Protein AF-A0ABC8SBJ6-F1 (afdb_monomer_lite)

Radius of gyration: 21.97 Å; chains: 1; bounding box: 61×33×60 Å

Foldseek 3Di:
DDDPPPLVVVLVVVCVVCVVVQDDVNDHDLVNLLSSCVSCVVSVNNVVLVVSVVVCVVVVHDHFLSSLLSNLLSCLVQLQLVSNLVSLVVLVVSCVVVVDPRSHDDPSSLVSNVVVLVLVVVQLVVCVVQQKAQLADDPVQWDADPSNHTDGHDSVVMDRDPFWFQAQDYDPLLFDVCSVVSHTDGNVSVVSSSVQVSVCSVVVHGPRDDPDPVPSSPD

pLDDT: mean 81.26, std 14.56, range [32.0, 95.75]

Sequence (219 aa):
MMFSAGDLRRANGLLARYGFVLHEDGSPSILFYNLLMKGYISSGCPLAALGVYDEIQQQGMIPDKLTYNTLIFACVKTEKLDAAMRFFEEMKVQAQKVGHDDLFPDVVTYTTLLKYISSLTQALAYCHEKHVIHRDVKPENLLLDHEGRLKIADFGWSVQSRGKRHTMCGTLDYLAPEMVENKAHDCAVDNWTLGILCYEFLYGVPPFEAESQSDTFRR

Structure (mmCIF, N/CA/C/O backbone):
data_AF-A0ABC8SBJ6-F1
#
_entry.id   AF-A0ABC8SBJ6-F1
#
loop_
_atom_site.group_PDB
_atom_site.id
_atom_site.type_symbol
_atom_site.label_atom_id
_atom_site.label_alt_id
_atom_site.label_comp_id
_atom_site.label_asym_id
_atom_site.label_entity_id
_atom_site.label_seq_id
_atom_site.pdbx_PDB_ins_code
_atom_site.Cartn_x
_atom_site.Cartn_y
_atom_site.Cartn_z
_atom_site.occupancy
_atom_site.B_iso_or_equiv
_atom_site.auth_seq_id
_atom_site.auth_comp_id
_atom_site.auth_asym_id
_atom_site.auth_atom_id
_atom_site.pdbx_PDB_model_num
ATOM 1 N N . MET A 1 1 ? -31.519 -5.280 0.690 1.00 32.00 1 MET A N 1
ATOM 2 C CA . MET A 1 1 ? -31.011 -6.669 0.718 1.00 32.00 1 MET A CA 1
ATOM 3 C C . MET A 1 1 ? -31.076 -7.154 2.153 1.00 32.00 1 MET A C 1
ATOM 5 O O . MET A 1 1 ? -30.612 -6.444 3.032 1.00 32.00 1 MET A O 1
ATOM 9 N N . MET A 1 2 ? -31.756 -8.277 2.389 1.00 33.06 2 MET A N 1
ATOM 10 C CA . MET A 1 2 ? -31.985 -8.857 3.715 1.00 33.06 2 MET A CA 1
ATOM 11 C C . MET A 1 2 ? -30.657 -9.263 4.362 1.00 33.06 2 MET A C 1
ATOM 13 O O . MET A 1 2 ? -29.987 -10.172 3.881 1.00 33.06 2 MET A O 1
ATOM 17 N N . PHE A 1 3 ? -30.300 -8.595 5.457 1.00 40.38 3 PHE A N 1
ATOM 18 C CA . PHE A 1 3 ? -29.240 -9.021 6.365 1.00 40.38 3 PHE A CA 1
ATOM 19 C C . PHE A 1 3 ? -29.590 -10.414 6.909 1.00 40.38 3 PHE A C 1
ATOM 21 O O . PHE A 1 3 ? -30.688 -10.617 7.435 1.00 40.38 3 PHE A O 1
ATOM 28 N N . SER A 1 4 ? -28.695 -11.391 6.773 1.00 42.75 4 SER A N 1
ATOM 29 C CA . SER A 1 4 ? -28.885 -12.732 7.327 1.00 42.75 4 SER A CA 1
ATOM 30 C C . SER A 1 4 ? -28.872 -12.663 8.860 1.00 42.75 4 SER A C 1
ATOM 32 O O . SER A 1 4 ? -27.835 -12.685 9.516 1.00 42.75 4 SER A O 1
ATOM 34 N N . ALA A 1 5 ? -30.068 -12.603 9.448 1.00 45.19 5 ALA A N 1
ATOM 35 C CA . ALA A 1 5 ? -30.336 -12.487 10.885 1.00 45.19 5 ALA A CA 1
ATOM 36 C C . ALA A 1 5 ? -29.747 -13.613 11.770 1.00 45.19 5 ALA A C 1
ATOM 38 O O . ALA A 1 5 ? -29.904 -13.578 12.991 1.00 45.19 5 ALA A O 1
ATOM 39 N N . GLY A 1 6 ? -29.100 -14.623 11.182 1.00 50.34 6 GLY A N 1
ATOM 40 C CA . GLY A 1 6 ? -28.449 -15.724 11.892 1.00 50.34 6 GLY A CA 1
ATOM 41 C C . GLY A 1 6 ? -27.078 -15.360 12.466 1.00 50.34 6 GLY A C 1
ATOM 42 O O . GLY A 1 6 ? -26.774 -15.751 13.591 1.00 50.34 6 GLY A O 1
ATOM 43 N N . ASP A 1 7 ? -26.283 -14.563 11.749 1.00 54.50 7 ASP A N 1
ATOM 44 C CA . ASP A 1 7 ? -24.897 -14.277 12.146 1.00 54.50 7 ASP A CA 1
ATOM 45 C C . ASP A 1 7 ? -24.798 -13.126 13.151 1.00 54.50 7 ASP A C 1
ATOM 47 O O . ASP A 1 7 ? -24.033 -13.203 14.117 1.00 54.50 7 ASP A O 1
ATOM 51 N N . LEU A 1 8 ? -25.691 -12.133 13.036 1.00 53.62 8 LEU A N 1
ATOM 52 C CA . LEU A 1 8 ? -25.864 -11.097 14.059 1.00 53.62 8 LEU A CA 1
ATOM 53 C C . LEU A 1 8 ? -26.206 -11.700 15.431 1.00 53.62 8 LEU A C 1
ATOM 55 O O . LEU A 1 8 ? -25.783 -11.168 16.449 1.00 53.62 8 LEU A O 1
ATOM 59 N N . ARG A 1 9 ? -26.924 -12.834 15.490 1.00 57.19 9 ARG A N 1
ATOM 60 C CA . ARG A 1 9 ? -27.259 -13.506 16.761 1.00 57.19 9 ARG A CA 1
ATOM 61 C C . ARG A 1 9 ? -26.039 -14.097 17.460 1.00 57.19 9 ARG A C 1
ATOM 63 O O . ARG A 1 9 ? -26.037 -14.153 18.684 1.00 57.19 9 ARG A O 1
ATOM 70 N N . ARG A 1 10 ? -25.011 -14.533 16.725 1.00 58.38 10 ARG A N 1
ATOM 71 C CA . ARG A 1 10 ? -23.770 -15.058 17.322 1.00 58.38 10 ARG A CA 1
ATOM 72 C C . ARG A 1 10 ? -22.887 -13.941 17.860 1.00 58.38 10 ARG A C 1
ATOM 74 O O . ARG A 1 10 ? -22.412 -14.057 18.987 1.00 58.38 10 ARG A O 1
ATOM 81 N N . ALA A 1 11 ? -22.733 -12.856 17.101 1.00 54.19 11 ALA A N 1
ATOM 82 C CA . ALA A 1 11 ? -22.056 -11.653 17.581 1.00 54.19 11 ALA A CA 1
ATOM 83 C C . ALA A 1 11 ? -22.797 -11.067 18.797 1.00 54.19 11 ALA A C 1
ATOM 85 O O . ALA A 1 11 ? -22.202 -10.910 19.860 1.00 54.19 11 ALA A O 1
ATOM 86 N N . ASN A 1 12 ? -24.121 -10.900 18.704 1.00 55.53 12 ASN A N 1
ATOM 87 C CA . ASN A 1 12 ? -24.962 -10.450 19.817 1.00 55.53 12 ASN A CA 1
ATOM 88 C C . ASN A 1 12 ? -24.980 -11.435 20.994 1.00 55.53 12 ASN A C 1
ATOM 90 O O . ASN A 1 12 ? -25.136 -11.010 22.130 1.00 55.53 12 ASN A O 1
ATOM 94 N N . GLY A 1 13 ? -24.794 -12.736 20.760 1.00 64.06 13 GLY A N 1
ATOM 95 C CA . GLY A 1 13 ? -24.691 -13.749 21.812 1.00 64.06 13 GLY A CA 1
ATOM 96 C C . GLY A 1 13 ? -23.386 -13.660 22.609 1.00 64.06 13 GLY A C 1
ATOM 97 O O . GLY A 1 13 ? -23.401 -13.835 23.825 1.00 64.06 13 GLY A O 1
ATOM 98 N N . LEU A 1 14 ? -22.266 -13.335 21.951 1.00 58.41 14 LEU A N 1
ATOM 99 C CA . LEU A 1 14 ? -21.008 -12.993 22.626 1.00 58.41 14 LEU A CA 1
ATOM 100 C C . LEU A 1 14 ? -21.142 -11.669 23.395 1.00 58.41 14 LEU A C 1
ATOM 102 O O . LEU A 1 14 ? -20.738 -11.593 24.554 1.00 58.41 14 LEU A O 1
ATOM 106 N N . LEU A 1 15 ? -21.788 -10.667 22.793 1.00 58.09 15 LEU A N 1
ATOM 107 C CA . LEU A 1 15 ? -22.040 -9.360 23.410 1.00 58.09 15 LEU A CA 1
ATOM 108 C C . LEU A 1 15 ? -22.995 -9.444 24.608 1.00 58.09 15 LEU A C 1
ATOM 110 O O . LEU A 1 15 ? -22.754 -8.796 25.611 1.00 58.09 15 LEU A O 1
ATOM 114 N N . ALA A 1 16 ? -24.031 -10.282 24.577 1.00 59.44 16 ALA A N 1
ATOM 115 C CA . ALA A 1 16 ? -24.936 -10.462 25.716 1.00 59.44 16 ALA A CA 1
ATOM 116 C C . ALA A 1 16 ? -24.255 -11.165 26.902 1.00 59.44 16 ALA A C 1
ATOM 118 O O . ALA A 1 16 ? -24.637 -10.959 28.051 1.00 59.44 16 ALA A O 1
ATOM 119 N N . ARG A 1 17 ? -23.243 -11.999 26.630 1.00 57.91 17 ARG A N 1
ATOM 120 C CA . ARG A 1 17 ? -22.548 -12.796 27.649 1.00 57.91 17 ARG A CA 1
ATOM 121 C C . ARG A 1 17 ? -21.357 -12.069 28.280 1.00 57.91 17 ARG A C 1
ATOM 123 O O . ARG A 1 17 ? -21.045 -12.343 29.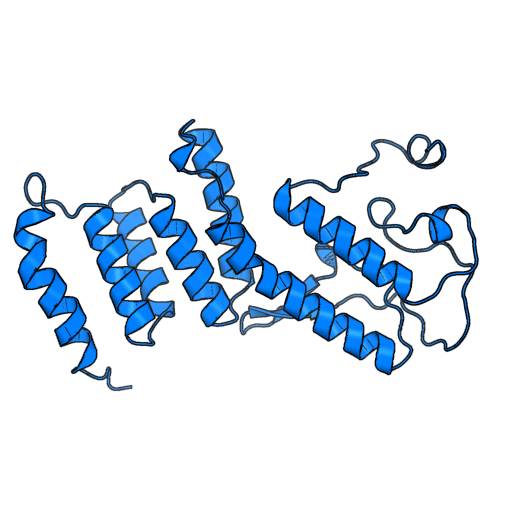432 1.00 57.91 17 ARG A O 1
ATOM 130 N N . TYR A 1 18 ? -20.722 -11.153 27.545 1.00 53.25 18 TYR A N 1
ATOM 131 C CA . TYR A 1 18 ? -19.569 -10.366 28.010 1.00 53.25 18 TYR A CA 1
ATOM 132 C C . TYR A 1 18 ? -19.849 -8.862 28.142 1.00 53.25 18 TYR A C 1
ATOM 134 O O . TYR A 1 18 ? -19.097 -8.170 28.815 1.00 53.25 18 TYR A O 1
ATOM 142 N N . GLY A 1 19 ? -20.934 -8.348 27.562 1.00 53.88 19 GLY A N 1
ATOM 143 C CA . GLY A 1 19 ? -21.276 -6.922 27.557 1.00 53.88 19 GLY A CA 1
ATOM 144 C C . GLY A 1 19 ? -21.459 -6.350 28.957 1.00 53.88 19 GLY A C 1
ATOM 145 O O . GLY A 1 19 ? -20.905 -5.302 29.243 1.00 53.88 19 GLY A O 1
ATOM 146 N N . PHE A 1 20 ? -22.090 -7.091 29.877 1.00 53.53 20 PHE A N 1
ATOM 147 C CA . PHE A 1 20 ? -22.238 -6.666 31.281 1.00 53.53 20 PHE A CA 1
ATOM 148 C C . PHE A 1 20 ? -20.890 -6.486 32.013 1.00 53.53 20 PHE A C 1
ATOM 150 O O . PHE A 1 20 ? -20.835 -5.809 33.031 1.00 53.53 20 PHE A O 1
ATOM 157 N N . VAL A 1 21 ? -19.804 -7.080 31.499 1.00 52.03 21 VAL A N 1
ATOM 158 C CA . VAL A 1 21 ? -18.449 -7.045 32.082 1.00 52.03 21 VAL A CA 1
ATOM 159 C C . VAL A 1 21 ? -17.556 -5.985 31.413 1.00 52.03 21 VAL A C 1
ATOM 161 O O . VAL A 1 21 ? -16.509 -5.644 31.946 1.00 52.03 21 VAL A O 1
ATOM 164 N N . LEU A 1 22 ? -17.955 -5.445 30.255 1.00 54.06 22 LEU A N 1
ATOM 165 C CA . LEU A 1 22 ? -17.150 -4.511 29.447 1.00 54.06 22 LEU A CA 1
ATOM 166 C C . LEU A 1 22 ? -17.564 -3.038 29.597 1.00 54.06 22 LEU A C 1
ATOM 168 O O . LEU A 1 22 ? -17.004 -2.176 28.914 1.00 54.06 22 LEU A O 1
ATOM 172 N N . HIS A 1 23 ? -18.541 -2.772 30.465 1.00 57.38 23 HIS A N 1
ATOM 173 C CA . HIS A 1 23 ? -19.006 -1.443 30.836 1.00 57.38 23 HIS A CA 1
ATOM 174 C C . HIS A 1 23 ? -18.319 -1.000 32.130 1.00 57.38 23 HIS A C 1
ATOM 176 O O . HIS A 1 23 ? -18.689 -1.454 33.211 1.00 57.38 23 HIS A O 1
ATOM 182 N N . GLU A 1 24 ? -17.360 -0.083 32.037 1.00 53.41 24 GLU A N 1
ATOM 183 C CA . GLU A 1 24 ? -17.035 0.780 33.176 1.00 53.41 24 GLU A CA 1
ATOM 184 C C . GLU A 1 24 ? -18.078 1.912 33.187 1.00 53.41 24 GLU A C 1
ATOM 186 O O . GLU A 1 24 ? -18.319 2.559 32.166 1.00 53.41 24 GLU A O 1
ATOM 191 N N . ASP A 1 25 ? -18.800 2.072 34.299 1.00 55.97 25 ASP A N 1
ATOM 192 C CA . ASP A 1 25 ? -19.833 3.105 34.512 1.00 55.97 25 ASP A CA 1
ATOM 193 C C . ASP A 1 25 ? -20.980 3.186 33.475 1.00 55.97 25 ASP A C 1
ATOM 195 O O . ASP A 1 25 ? -21.675 4.195 33.366 1.00 55.97 25 ASP A O 1
ATOM 199 N N . GLY A 1 26 ? -21.241 2.110 32.726 1.00 58.78 26 GLY A N 1
ATOM 200 C CA . GLY A 1 26 ? -22.331 2.056 31.738 1.00 58.78 26 GLY A CA 1
ATOM 201 C C . GLY A 1 26 ? -21.985 2.637 30.362 1.00 58.78 26 GLY A C 1
ATOM 202 O O . GLY A 1 26 ? -22.845 2.642 29.481 1.00 58.78 26 GLY A O 1
ATOM 203 N N . SER A 1 27 ? -20.736 3.061 30.142 1.00 58.25 27 SER A N 1
ATOM 204 C CA . SER A 1 27 ? -20.249 3.519 28.832 1.00 58.25 27 SER A CA 1
ATOM 205 C C . SER A 1 27 ? -19.574 2.367 28.064 1.00 58.25 27 SER A C 1
ATOM 207 O O . SER A 1 27 ? -18.954 1.502 28.689 1.00 58.25 27 SER A O 1
ATOM 209 N N . PRO A 1 28 ? -19.712 2.263 26.730 1.00 69.81 28 PRO A N 1
ATOM 210 C CA . PRO A 1 28 ? -19.012 1.242 25.946 1.00 69.81 28 PRO A CA 1
ATOM 211 C C . PRO A 1 28 ? -17.493 1.490 25.935 1.00 69.81 28 PRO A C 1
ATOM 213 O O . PRO A 1 28 ? -17.052 2.612 25.715 1.00 69.81 28 PRO A O 1
ATOM 216 N N . SER A 1 29 ? -16.685 0.447 26.145 1.00 83.38 29 SER A N 1
ATOM 217 C CA . SER A 1 29 ? -15.216 0.525 26.072 1.00 83.38 29 SER A CA 1
ATOM 218 C C . SER A 1 29 ? -14.686 0.249 24.657 1.00 83.38 29 SER A C 1
ATOM 220 O O . SER A 1 29 ? -15.344 -0.411 23.853 1.00 83.38 29 SER A O 1
ATOM 222 N N . ILE A 1 30 ? -13.450 0.658 24.343 1.00 88.62 30 ILE A N 1
ATOM 223 C CA . ILE A 1 30 ? -12.819 0.339 23.043 1.00 88.62 30 ILE A CA 1
ATOM 224 C C . ILE A 1 30 ? -12.762 -1.178 22.776 1.00 88.62 30 ILE A C 1
ATOM 226 O O . ILE A 1 30 ? -12.950 -1.640 21.650 1.00 88.62 30 ILE A O 1
ATOM 230 N N . LEU A 1 31 ? -12.605 -1.978 23.837 1.00 86.19 31 LEU A N 1
ATOM 231 C CA . LEU A 1 31 ? -12.623 -3.439 23.777 1.00 86.19 31 LEU A CA 1
ATOM 232 C C . LEU A 1 31 ? -13.968 -3.985 23.269 1.00 86.19 31 LEU A C 1
ATOM 234 O O . LEU A 1 31 ? -13.986 -4.948 22.498 1.00 86.19 31 LEU A O 1
ATOM 238 N N . PHE A 1 32 ? -15.084 -3.362 23.658 1.00 85.44 32 PHE A N 1
ATOM 239 C CA . PHE A 1 32 ? -16.414 -3.715 23.161 1.00 85.44 32 PHE A CA 1
ATOM 240 C C . PHE A 1 32 ? -16.497 -3.542 21.639 1.00 85.44 32 PHE A C 1
ATOM 242 O O . PHE A 1 32 ? -16.907 -4.468 20.932 1.00 85.44 32 PHE A O 1
ATOM 249 N N . TYR A 1 33 ? -16.036 -2.404 21.117 1.00 89.06 33 TYR A N 1
ATOM 250 C CA . TYR A 1 33 ? -16.057 -2.145 19.678 1.00 89.06 33 TYR A CA 1
ATOM 251 C C . TYR A 1 33 ? -15.103 -3.052 18.903 1.00 89.06 33 TYR A C 1
ATOM 253 O O . TYR A 1 33 ? -15.490 -3.604 17.873 1.00 89.06 33 TYR A O 1
ATOM 261 N N . ASN A 1 34 ? -13.909 -3.314 19.435 1.00 90.88 34 ASN A N 1
ATOM 262 C CA . ASN A 1 34 ? -12.969 -4.268 18.846 1.00 90.88 34 ASN A CA 1
ATOM 263 C C . ASN A 1 34 ? -13.578 -5.673 18.695 1.00 90.88 34 ASN A C 1
ATOM 265 O O . ASN A 1 34 ? -13.439 -6.319 17.649 1.00 90.88 34 ASN A O 1
ATOM 269 N N . LEU A 1 35 ? -14.300 -6.149 19.715 1.00 88.00 35 LEU A N 1
ATOM 270 C CA . LEU A 1 35 ? -15.023 -7.422 19.653 1.00 88.00 35 LEU A CA 1
ATOM 271 C C . LEU A 1 35 ? -16.135 -7.395 18.600 1.00 88.00 35 LEU A C 1
ATOM 273 O O . LEU A 1 35 ? -16.276 -8.355 17.835 1.00 88.00 35 LEU A O 1
ATOM 277 N N . LEU A 1 36 ? -16.890 -6.298 18.524 1.00 87.31 36 LEU A N 1
ATOM 278 C CA . LEU A 1 36 ? -17.954 -6.117 17.540 1.00 87.31 36 LEU A CA 1
ATOM 279 C C . LEU A 1 36 ? -17.406 -6.132 16.101 1.00 87.31 36 LEU A C 1
ATOM 281 O O . LEU A 1 36 ? -17.912 -6.874 15.255 1.00 87.31 36 LEU A O 1
ATOM 285 N N . MET A 1 37 ? -16.324 -5.399 15.829 1.00 90.69 37 MET A N 1
ATOM 286 C CA . MET A 1 37 ? -15.649 -5.375 14.523 1.00 90.69 37 MET A CA 1
ATOM 287 C C . MET A 1 37 ? -15.148 -6.763 14.122 1.00 90.69 37 MET A C 1
ATOM 289 O O . MET A 1 37 ? -15.387 -7.223 13.001 1.00 90.69 37 MET A O 1
ATOM 293 N N . LYS A 1 38 ? -14.507 -7.480 15.053 1.00 86.44 38 LYS A N 1
ATOM 294 C CA . LYS A 1 38 ? -14.048 -8.855 14.819 1.00 86.44 38 LYS A CA 1
ATOM 295 C C . LYS A 1 38 ? -15.215 -9.808 14.543 1.00 86.44 38 LYS A C 1
ATOM 297 O O . LYS A 1 38 ? -15.096 -10.692 13.687 1.00 86.44 38 LYS A O 1
ATOM 302 N N . GLY A 1 39 ? -16.349 -9.607 15.215 1.00 84.62 39 GLY A N 1
ATOM 303 C CA . GLY A 1 39 ? -17.608 -10.304 14.953 1.00 84.62 39 GLY A CA 1
ATOM 304 C C . GLY A 1 39 ? -18.107 -10.091 13.522 1.00 84.62 39 GLY A C 1
ATOM 305 O O . GLY A 1 39 ? -18.379 -11.068 12.820 1.00 84.62 39 GLY A O 1
ATOM 306 N N . TYR A 1 40 ? -18.146 -8.844 13.045 1.00 86.06 40 TYR A N 1
ATOM 307 C CA . TYR A 1 40 ? -18.536 -8.522 11.668 1.00 86.06 40 TYR A CA 1
ATOM 308 C C . TYR A 1 40 ? -17.621 -9.160 10.618 1.00 86.06 40 TYR A C 1
ATOM 310 O O . TYR A 1 40 ? -18.102 -9.756 9.651 1.00 86.06 40 TYR A O 1
ATOM 318 N N . ILE A 1 41 ? -16.304 -9.106 10.824 1.00 85.31 41 ILE A N 1
ATOM 319 C CA . ILE A 1 41 ? -15.320 -9.697 9.905 1.00 85.31 41 ILE A CA 1
ATOM 320 C C . ILE A 1 41 ? -15.461 -11.219 9.822 1.00 85.31 41 ILE A C 1
ATOM 322 O O . ILE A 1 41 ? -15.372 -11.791 8.727 1.00 85.31 41 ILE A O 1
ATOM 326 N N . SER A 1 42 ? -15.667 -11.868 10.971 1.00 85.12 42 SER A N 1
ATOM 327 C CA . SER A 1 42 ? -15.845 -13.323 11.069 1.00 85.12 42 SER A CA 1
ATOM 328 C C . SER A 1 42 ? -17.167 -13.779 10.449 1.00 85.12 42 SER A C 1
ATOM 330 O O . SER A 1 42 ? -17.247 -14.881 9.918 1.00 85.12 42 SER A O 1
ATOM 332 N N . SER A 1 43 ? -18.171 -12.901 10.454 1.00 82.12 43 SER A N 1
ATOM 333 C CA . SER A 1 43 ? -19.497 -13.126 9.867 1.00 82.12 43 SER A CA 1
ATOM 334 C C . SER A 1 43 ? -19.569 -12.798 8.368 1.00 82.12 43 SER A C 1
ATOM 336 O O . SER A 1 43 ? -20.649 -12.795 7.792 1.00 82.12 43 SER A O 1
ATOM 338 N N . GLY A 1 44 ? -18.440 -12.482 7.721 1.00 84.50 44 GLY A N 1
ATOM 339 C CA . GLY A 1 44 ? -18.401 -12.194 6.282 1.00 84.50 44 GLY A CA 1
ATOM 340 C C . GLY A 1 44 ? -18.834 -10.778 5.888 1.00 84.50 44 GLY A C 1
ATOM 341 O O . GLY A 1 44 ? -18.950 -10.502 4.698 1.00 84.50 44 GLY A O 1
ATOM 342 N N . CYS A 1 45 ? -18.992 -9.862 6.850 1.00 87.25 45 CYS A N 1
ATOM 343 C CA . CYS A 1 45 ? -19.375 -8.463 6.623 1.00 87.25 45 CYS A CA 1
ATOM 344 C C . CYS A 1 45 ? -18.271 -7.468 7.049 1.00 87.25 45 CYS A C 1
ATOM 346 O O . CYS A 1 45 ? -18.531 -6.575 7.852 1.00 87.25 45 CYS A O 1
ATOM 348 N N . PRO A 1 46 ? -17.031 -7.577 6.537 1.00 85.75 46 PRO A N 1
ATOM 349 C CA . PRO A 1 46 ? -15.899 -6.744 6.965 1.00 85.75 46 PRO A CA 1
ATOM 350 C C . PRO A 1 46 ? -16.130 -5.230 6.825 1.00 85.75 46 PRO A C 1
ATOM 352 O O . PRO A 1 46 ? -15.653 -4.479 7.667 1.00 85.75 46 PRO A O 1
ATOM 355 N N . LEU A 1 47 ? -16.903 -4.763 5.835 1.00 85.62 47 LEU A N 1
ATOM 356 C CA . LEU A 1 47 ? -17.198 -3.328 5.681 1.00 85.62 47 LEU A CA 1
ATOM 357 C C . LEU A 1 47 ? -18.011 -2.737 6.839 1.00 85.62 47 LEU A C 1
ATOM 359 O O . LEU A 1 47 ? -17.922 -1.537 7.075 1.00 85.62 47 LEU A O 1
ATOM 363 N N . ALA A 1 48 ? -18.762 -3.554 7.586 1.00 88.38 48 ALA A N 1
ATOM 364 C CA . ALA A 1 48 ? -19.480 -3.081 8.768 1.00 88.38 48 ALA A CA 1
ATOM 365 C C . ALA A 1 48 ? -18.523 -2.612 9.880 1.00 88.38 48 ALA A C 1
ATOM 367 O O . ALA A 1 48 ? -18.911 -1.787 10.700 1.00 88.38 48 ALA A O 1
ATOM 368 N N . ALA A 1 49 ? -17.260 -3.062 9.872 1.00 91.06 49 ALA A N 1
ATOM 369 C CA . ALA A 1 49 ? -16.240 -2.569 10.796 1.00 91.06 49 ALA A CA 1
ATOM 370 C C . ALA A 1 49 ? -15.941 -1.069 10.606 1.00 91.06 49 ALA A C 1
ATOM 372 O O . ALA A 1 49 ? -15.587 -0.409 11.575 1.00 91.06 49 ALA A O 1
ATOM 373 N N . LEU A 1 50 ? -16.129 -0.519 9.397 1.00 91.00 50 LEU A N 1
ATOM 374 C CA . LEU A 1 50 ? -15.947 0.915 9.140 1.00 91.00 50 LEU A CA 1
ATOM 375 C C . LEU A 1 50 ? -16.993 1.751 9.885 1.00 91.00 50 LEU A C 1
ATOM 377 O O . LEU A 1 50 ? -16.639 2.710 10.556 1.00 91.00 50 LEU A O 1
ATOM 381 N N . GLY A 1 51 ? -18.261 1.328 9.847 1.00 90.31 51 GLY A N 1
ATOM 382 C CA . GLY A 1 51 ? -19.330 2.011 10.581 1.00 90.31 51 GLY A CA 1
ATOM 383 C C . GLY A 1 51 ? -19.153 1.928 12.099 1.00 90.31 51 GLY A C 1
ATOM 384 O O . GLY A 1 51 ? -19.495 2.865 12.808 1.00 90.31 51 GLY A O 1
ATOM 385 N N . VAL A 1 52 ? -18.564 0.836 12.601 1.00 91.00 52 VAL A N 1
ATOM 386 C CA . VAL A 1 52 ? -18.184 0.744 14.018 1.00 91.00 52 VAL A CA 1
ATOM 387 C C . VAL A 1 52 ? -17.089 1.754 14.362 1.00 91.00 52 VAL A C 1
ATOM 389 O O . VAL A 1 52 ? -17.147 2.388 15.409 1.00 91.00 52 VAL A O 1
ATOM 392 N N . TYR A 1 53 ? -16.103 1.936 13.485 1.00 94.62 53 TYR A N 1
ATOM 393 C CA . TYR A 1 53 ? -15.060 2.935 13.694 1.00 94.62 53 TYR A CA 1
ATOM 394 C C . TYR A 1 53 ? -15.603 4.374 13.657 1.00 94.62 53 TYR A C 1
ATOM 396 O O . TYR A 1 53 ? -15.195 5.187 14.484 1.00 94.62 53 TYR A O 1
ATOM 404 N N . ASP A 1 54 ? -16.582 4.671 12.799 1.00 92.19 54 ASP A N 1
ATOM 405 C CA . ASP A 1 54 ? -17.274 5.967 12.823 1.00 92.19 54 ASP A CA 1
ATOM 406 C C . ASP A 1 54 ? -17.938 6.228 14.190 1.00 92.19 54 ASP A C 1
ATOM 408 O O . ASP A 1 54 ? -17.888 7.344 14.706 1.00 92.19 54 ASP A O 1
ATOM 412 N N . GLU A 1 55 ? -18.517 5.198 14.818 1.00 89.19 55 GLU A N 1
ATOM 413 C CA . GLU A 1 55 ? -19.098 5.289 16.165 1.00 89.19 55 GLU A CA 1
ATOM 414 C C . GLU A 1 55 ? -18.027 5.488 17.252 1.00 89.19 55 GLU A C 1
ATOM 416 O O . GLU A 1 55 ? -18.218 6.309 18.153 1.00 89.19 55 GLU A O 1
ATOM 421 N N . ILE A 1 56 ? -16.872 4.815 17.134 1.00 90.75 56 ILE A N 1
ATOM 422 C CA . ILE A 1 56 ? -15.714 5.034 18.021 1.00 90.75 56 ILE A CA 1
ATOM 423 C C . ILE A 1 56 ? -15.308 6.515 18.010 1.00 90.75 56 ILE A C 1
ATOM 425 O O . ILE A 1 56 ? -15.150 7.121 19.074 1.00 90.75 56 ILE A O 1
ATOM 429 N N . GLN A 1 57 ? -15.195 7.107 16.816 1.00 90.75 57 GLN A N 1
ATOM 430 C CA . GLN A 1 57 ? -14.841 8.518 16.634 1.00 90.75 57 GLN A CA 1
ATOM 431 C C . GLN A 1 57 ? -15.917 9.463 17.187 1.00 90.75 57 GLN A C 1
ATOM 433 O O . GLN A 1 57 ? -15.594 10.432 17.871 1.00 90.75 57 GLN A O 1
ATOM 438 N N . GLN A 1 58 ? -17.202 9.178 16.943 1.00 89.38 58 GLN A N 1
ATOM 439 C CA . GLN A 1 58 ? -18.316 10.001 17.438 1.00 89.38 58 GLN A CA 1
ATOM 440 C C . GLN A 1 58 ? -18.395 10.050 18.965 1.00 89.38 58 GLN A C 1
ATOM 442 O O . GLN A 1 58 ? -18.760 11.081 19.528 1.00 89.38 58 GLN A O 1
ATOM 447 N N . GLN A 1 59 ? -18.040 8.957 19.639 1.00 86.56 59 GLN A N 1
ATOM 448 C CA . GLN A 1 59 ? -17.976 8.907 21.101 1.00 86.56 59 GLN A CA 1
ATOM 449 C C . GLN A 1 59 ? -16.664 9.476 21.665 1.00 86.56 59 GLN A C 1
ATOM 451 O O . GLN A 1 59 ? -16.474 9.482 22.879 1.00 86.56 59 GLN A O 1
ATOM 456 N N . GLY A 1 60 ? -15.762 9.971 20.808 1.00 88.12 60 GLY A N 1
ATOM 457 C CA . GLY A 1 60 ? -14.496 10.581 21.215 1.00 88.12 60 GLY A CA 1
ATOM 458 C C . GLY A 1 60 ? -13.510 9.596 21.845 1.00 88.12 60 GLY A C 1
ATOM 459 O O . GLY A 1 60 ? -12.596 10.017 22.555 1.00 88.12 60 GLY A O 1
ATOM 460 N N . MET A 1 61 ? -13.691 8.292 21.621 1.00 88.19 61 MET A N 1
ATOM 461 C CA . MET A 1 61 ? -12.770 7.277 22.124 1.00 88.19 61 MET A CA 1
ATOM 462 C C . MET A 1 61 ? -11.511 7.226 21.267 1.00 88.19 61 MET A C 1
ATOM 464 O O . MET A 1 61 ? -11.545 7.471 20.063 1.00 88.19 61 MET A O 1
ATOM 468 N N . ILE A 1 62 ? -10.395 6.856 21.891 1.00 88.25 62 ILE A N 1
ATOM 469 C CA . ILE A 1 62 ? -9.110 6.715 21.209 1.00 88.25 62 ILE A CA 1
ATOM 470 C C . ILE A 1 62 ? -9.010 5.288 20.648 1.00 88.25 62 ILE A C 1
ATOM 472 O O . ILE A 1 62 ? -9.022 4.338 21.435 1.00 88.25 62 ILE A O 1
ATOM 476 N N . PRO A 1 63 ? -8.896 5.111 19.318 1.00 92.62 63 PRO A N 1
ATOM 477 C CA . PRO A 1 63 ? -8.646 3.804 18.723 1.00 92.62 63 PRO A CA 1
ATOM 478 C C . PRO A 1 63 ? -7.299 3.233 19.171 1.00 92.62 63 PRO A C 1
ATOM 480 O O . PRO A 1 63 ? -6.297 3.950 19.224 1.00 92.62 63 PRO A O 1
ATOM 483 N N . ASP A 1 64 ? -7.265 1.931 19.443 1.00 91.69 64 ASP A N 1
ATOM 484 C CA . ASP A 1 64 ? -6.042 1.207 19.792 1.00 91.69 64 ASP A CA 1
ATOM 485 C C . ASP A 1 64 ? -5.445 0.458 18.584 1.00 91.69 64 ASP A C 1
ATOM 487 O O . ASP A 1 64 ? -6.010 0.422 17.485 1.00 91.69 64 ASP A O 1
ATOM 491 N N . LYS A 1 65 ? -4.287 -0.185 18.785 1.00 92.06 65 LYS A N 1
ATOM 492 C CA . LYS A 1 65 ? -3.622 -0.992 17.747 1.00 92.06 65 LYS A CA 1
ATOM 493 C C . LYS A 1 65 ? -4.532 -2.072 17.170 1.00 92.06 65 LYS A C 1
ATOM 495 O O . LYS A 1 65 ? -4.508 -2.319 15.964 1.00 92.06 65 LYS A O 1
ATOM 500 N N . LEU A 1 66 ? -5.341 -2.716 18.015 1.00 92.06 66 LEU A N 1
ATOM 501 C CA . LEU A 1 66 ? -6.274 -3.744 17.566 1.00 92.06 66 LEU A CA 1
ATOM 502 C C . LEU A 1 66 ? -7.346 -3.150 16.645 1.00 92.06 66 LEU A C 1
ATOM 504 O O . LEU A 1 66 ? -7.667 -3.775 15.633 1.00 92.06 66 LEU A O 1
ATOM 508 N N . THR A 1 67 ? -7.834 -1.946 16.942 1.00 94.44 67 THR A N 1
ATOM 509 C CA . THR A 1 67 ? -8.818 -1.223 16.126 1.00 94.44 67 THR A CA 1
ATOM 510 C C . THR A 1 67 ? -8.276 -1.001 14.714 1.00 94.44 67 THR A C 1
ATOM 512 O O . THR A 1 67 ? -8.877 -1.459 13.738 1.00 94.44 67 THR A O 1
ATOM 515 N N . TYR A 1 68 ? -7.092 -0.388 14.593 1.00 94.94 68 TYR A N 1
ATOM 516 C CA . TYR A 1 68 ? -6.469 -0.114 13.294 1.00 94.94 68 TYR A CA 1
ATOM 517 C C . TYR A 1 68 ? -6.124 -1.390 12.527 1.00 94.94 68 TYR A C 1
ATOM 519 O O . TYR A 1 68 ? -6.495 -1.518 11.361 1.00 94.94 68 TYR A O 1
ATOM 527 N N . ASN A 1 69 ? -5.500 -2.380 13.173 1.00 93.44 69 ASN A N 1
ATOM 528 C CA . ASN A 1 69 ? -5.184 -3.655 12.523 1.00 93.44 69 ASN A CA 1
ATOM 529 C C . ASN A 1 69 ? -6.445 -4.360 12.002 1.00 93.44 69 ASN A C 1
ATOM 531 O O . ASN A 1 69 ? -6.436 -4.950 10.920 1.00 93.44 69 ASN A O 1
ATOM 535 N N . THR A 1 70 ? -7.554 -4.259 12.736 1.00 94.19 70 THR A N 1
ATOM 536 C CA . THR A 1 70 ? -8.846 -4.823 12.335 1.00 94.19 70 THR A CA 1
ATOM 537 C C . THR A 1 70 ? -9.428 -4.096 11.117 1.00 94.19 70 THR A C 1
ATOM 539 O O . THR A 1 70 ? -9.920 -4.755 10.196 1.00 94.19 70 THR A O 1
ATOM 542 N N . LEU A 1 71 ? -9.329 -2.764 11.061 1.00 95.00 71 LEU A N 1
ATOM 543 C CA . LEU A 1 71 ? -9.776 -1.951 9.921 1.00 95.00 71 LEU A CA 1
ATOM 544 C C . LEU A 1 71 ? -8.939 -2.193 8.673 1.00 95.00 71 LEU A C 1
ATOM 546 O O . LEU A 1 71 ? -9.495 -2.439 7.603 1.00 95.00 71 LEU A O 1
ATOM 550 N N . ILE A 1 72 ? -7.615 -2.177 8.815 1.00 92.19 72 ILE A N 1
ATOM 551 C CA . ILE A 1 72 ? -6.670 -2.457 7.732 1.00 92.19 72 ILE A CA 1
ATOM 552 C C . ILE A 1 72 ? -6.955 -3.854 7.173 1.00 92.19 72 ILE A C 1
ATOM 554 O O . ILE A 1 72 ? -7.121 -4.015 5.963 1.00 92.19 72 ILE A O 1
ATOM 558 N N . PHE A 1 73 ? -7.136 -4.858 8.037 1.00 90.88 73 PHE A N 1
ATOM 559 C CA . PHE A 1 73 ? -7.510 -6.205 7.610 1.00 90.88 73 PHE A CA 1
ATOM 560 C C . PHE A 1 73 ? -8.855 -6.251 6.878 1.00 90.88 73 PHE A C 1
ATOM 562 O O . PHE A 1 73 ? -8.959 -6.898 5.834 1.00 90.88 73 PHE A O 1
ATOM 569 N N . ALA A 1 74 ? -9.885 -5.575 7.391 1.00 91.38 74 ALA A N 1
ATOM 570 C CA . ALA A 1 74 ? -11.196 -5.512 6.749 1.00 91.38 74 ALA A CA 1
ATOM 571 C C . ALA A 1 74 ? -11.127 -4.860 5.358 1.00 91.38 74 ALA A C 1
ATOM 573 O O . ALA A 1 74 ? -11.707 -5.383 4.402 1.00 91.38 74 ALA A O 1
ATOM 574 N N . CYS A 1 75 ? -10.382 -3.762 5.233 1.00 89.88 75 CYS A N 1
ATOM 575 C CA . CYS A 1 75 ? -10.162 -3.048 3.979 1.00 89.88 75 CYS A CA 1
ATOM 576 C C . CYS A 1 75 ? -9.437 -3.934 2.966 1.00 89.88 75 CYS A C 1
ATOM 578 O O . CYS A 1 75 ? -9.921 -4.137 1.857 1.00 89.88 75 CYS A O 1
ATOM 580 N N . VAL A 1 76 ? -8.342 -4.572 3.373 1.00 85.25 76 VAL A N 1
ATOM 581 C CA . VAL A 1 76 ? -7.590 -5.472 2.497 1.00 85.25 76 VAL A CA 1
ATOM 582 C C . VAL A 1 76 ? -8.408 -6.709 2.104 1.00 85.25 76 VAL A C 1
ATOM 584 O O . VAL A 1 76 ? -8.365 -7.138 0.955 1.00 85.25 76 VAL A O 1
ATOM 587 N N . LYS A 1 77 ? -9.210 -7.276 3.017 1.00 84.50 77 LYS A N 1
ATOM 588 C CA . LYS A 1 77 ? -10.123 -8.400 2.720 1.00 84.50 77 LYS A CA 1
ATOM 589 C C . LYS A 1 77 ? -11.227 -8.023 1.723 1.00 84.50 77 LYS A C 1
ATOM 591 O O . LYS A 1 77 ? -11.825 -8.913 1.130 1.00 84.50 77 LYS A O 1
ATOM 596 N N . THR A 1 78 ? -11.506 -6.732 1.562 1.00 86.31 78 THR A N 1
ATOM 597 C CA . THR A 1 78 ? -12.526 -6.199 0.648 1.00 86.31 78 THR A CA 1
ATOM 598 C C . THR A 1 78 ? -11.933 -5.493 -0.562 1.00 86.31 78 THR A C 1
ATOM 600 O O . THR A 1 78 ? -12.663 -4.792 -1.251 1.00 86.31 78 THR A O 1
ATOM 603 N N . GLU A 1 79 ? -10.631 -5.675 -0.808 1.00 82.19 79 GLU A N 1
ATOM 604 C CA . GLU A 1 79 ? -9.894 -5.037 -1.906 1.00 82.19 79 GLU A CA 1
ATOM 605 C C . GLU A 1 79 ? -9.952 -3.500 -1.878 1.00 82.19 79 GLU A C 1
ATOM 607 O O . GLU A 1 79 ? -9.736 -2.853 -2.891 1.00 82.19 79 GLU A O 1
ATOM 612 N N . LYS A 1 80 ? -10.191 -2.893 -0.708 1.00 84.19 80 LYS A N 1
ATOM 613 C CA . LYS A 1 80 ? -10.204 -1.437 -0.512 1.00 84.19 80 LYS A CA 1
ATOM 614 C C . LYS A 1 80 ? -8.859 -0.940 0.003 1.00 84.19 80 LYS A C 1
ATOM 616 O O . LYS A 1 80 ? -8.740 -0.513 1.153 1.00 84.19 80 LYS A O 1
ATOM 621 N N . LEU A 1 81 ? -7.835 -1.028 -0.836 1.00 78.44 81 LEU A N 1
ATOM 622 C CA . LEU A 1 81 ? -6.452 -0.743 -0.441 1.00 78.44 81 LEU A CA 1
ATOM 623 C C . LEU A 1 81 ? -6.231 0.723 -0.026 1.00 78.44 81 LEU A C 1
ATOM 625 O O . LEU A 1 81 ? -5.528 0.965 0.950 1.00 78.44 81 LEU A O 1
ATOM 629 N N . ASP A 1 82 ? -6.912 1.680 -0.665 1.00 78.06 82 ASP A N 1
ATOM 630 C CA . ASP A 1 82 ? -6.931 3.099 -0.260 1.00 78.06 82 ASP A CA 1
ATOM 631 C C . ASP A 1 82 ? -7.254 3.292 1.217 1.00 78.06 82 ASP A C 1
ATOM 633 O O . ASP A 1 82 ? -6.563 3.987 1.959 1.00 78.06 82 ASP A O 1
ATOM 637 N N . ALA A 1 83 ? -8.362 2.685 1.645 1.00 86.06 83 ALA A N 1
ATOM 638 C CA . ALA A 1 83 ? -8.849 2.832 3.002 1.00 86.06 83 ALA A CA 1
ATOM 639 C C . ALA A 1 83 ? -7.867 2.191 3.988 1.00 86.06 83 ALA A C 1
ATOM 641 O O . ALA A 1 83 ? -7.601 2.775 5.033 1.00 86.06 83 ALA A O 1
ATOM 642 N N . ALA A 1 84 ? -7.273 1.048 3.622 1.00 87.31 84 ALA A N 1
ATOM 643 C CA . ALA A 1 84 ? -6.223 0.417 4.416 1.00 87.31 84 ALA A CA 1
ATOM 644 C C . ALA A 1 84 ? -5.014 1.350 4.604 1.00 87.31 84 ALA A C 1
ATOM 646 O O . ALA A 1 84 ? -4.541 1.502 5.727 1.00 87.31 84 ALA A O 1
ATOM 647 N N . MET A 1 85 ? -4.561 2.012 3.534 1.00 83.00 85 MET A N 1
ATOM 648 C CA . MET A 1 85 ? -3.440 2.956 3.593 1.00 83.00 85 MET A CA 1
ATOM 649 C C . MET A 1 85 ? -3.765 4.204 4.412 1.00 83.00 85 MET A C 1
ATOM 651 O O . MET A 1 85 ? -2.943 4.635 5.216 1.00 83.00 85 MET A O 1
ATOM 655 N N . ARG A 1 86 ? -4.982 4.748 4.289 1.00 87.50 86 ARG A N 1
ATOM 656 C CA . ARG A 1 86 ? -5.420 5.874 5.127 1.00 87.50 86 ARG A CA 1
ATOM 657 C C . ARG A 1 86 ? -5.408 5.522 6.612 1.00 87.50 86 ARG A C 1
ATOM 659 O O . ARG A 1 86 ? -4.887 6.301 7.399 1.00 87.50 86 ARG A O 1
ATOM 666 N N . PHE A 1 87 ? -5.920 4.348 6.988 1.00 92.50 87 PHE A N 1
ATOM 667 C CA . PHE A 1 87 ? -5.886 3.903 8.385 1.00 92.50 87 PHE A CA 1
ATOM 668 C C . PHE A 1 87 ? -4.466 3.630 8.886 1.00 92.50 87 PHE A C 1
ATOM 670 O O . PHE A 1 87 ? -4.178 3.891 10.049 1.00 92.50 87 PHE A O 1
ATOM 677 N N . PHE A 1 88 ? -3.575 3.129 8.029 1.00 89.50 88 PHE A N 1
ATOM 678 C CA . PHE A 1 88 ? -2.166 2.952 8.375 1.00 89.50 88 PHE A CA 1
ATOM 679 C C . PHE A 1 88 ? -1.469 4.289 8.668 1.00 89.50 88 PHE A C 1
ATOM 681 O O . PHE A 1 88 ? -0.792 4.418 9.688 1.00 89.50 88 PHE A O 1
ATOM 688 N N . GLU A 1 89 ? -1.673 5.303 7.823 1.00 86.75 89 GLU A N 1
ATOM 689 C CA . GLU A 1 89 ? -1.110 6.634 8.072 1.00 86.75 89 GLU A CA 1
ATOM 690 C C . GLU A 1 89 ? -1.738 7.311 9.292 1.00 86.75 89 GLU A C 1
ATOM 692 O O . GLU A 1 89 ? -1.031 7.896 10.113 1.00 86.75 89 GLU A O 1
ATOM 697 N N . GLU A 1 90 ? -3.050 7.171 9.480 1.00 91.38 90 GLU A N 1
ATOM 698 C CA . GLU A 1 90 ? -3.723 7.677 10.674 1.00 91.38 90 GLU A CA 1
ATOM 699 C C . GLU A 1 90 ? -3.172 7.035 11.958 1.00 91.38 90 GLU A C 1
ATOM 701 O O . GLU A 1 90 ? -2.876 7.745 12.920 1.00 91.38 90 GLU A O 1
ATOM 706 N N . MET A 1 91 ? -2.948 5.716 11.952 1.00 92.00 91 MET A N 1
ATOM 707 C CA . MET A 1 91 ? -2.332 4.981 13.059 1.00 92.00 91 MET A CA 1
ATOM 708 C C . MET A 1 91 ? -0.948 5.544 13.413 1.00 92.00 91 MET A C 1
ATOM 710 O O . MET A 1 91 ? -0.669 5.767 14.591 1.00 92.00 91 MET A O 1
ATOM 714 N N . LYS A 1 92 ? -0.100 5.838 12.416 1.00 87.25 92 LYS A N 1
ATOM 715 C CA . LYS A 1 92 ? 1.230 6.447 12.622 1.00 87.25 92 LYS A CA 1
ATOM 716 C C . LYS A 1 92 ? 1.132 7.848 13.222 1.00 87.25 92 LYS A C 1
ATOM 718 O O . LYS A 1 92 ? 1.811 8.145 14.206 1.00 87.25 92 LYS A O 1
ATOM 723 N N . VAL A 1 93 ? 0.269 8.697 12.663 1.00 88.38 93 VAL A N 1
ATOM 724 C CA . VAL A 1 93 ? 0.043 10.064 13.160 1.00 88.38 93 VAL A CA 1
ATOM 725 C C . VAL A 1 93 ? -0.470 10.035 14.600 1.00 88.38 93 VAL A C 1
ATOM 727 O O . VAL A 1 93 ? -0.018 10.812 15.442 1.00 88.38 93 VAL A O 1
ATOM 730 N N . GLN A 1 94 ? -1.395 9.130 14.911 1.00 88.50 94 GLN A N 1
ATOM 731 C CA . GLN A 1 94 ? -1.941 8.996 16.254 1.00 88.50 94 GLN A CA 1
ATOM 732 C C . GLN A 1 94 ? -0.900 8.440 17.238 1.00 88.50 94 GLN A C 1
ATOM 734 O O . GLN A 1 94 ? -0.806 8.943 18.356 1.00 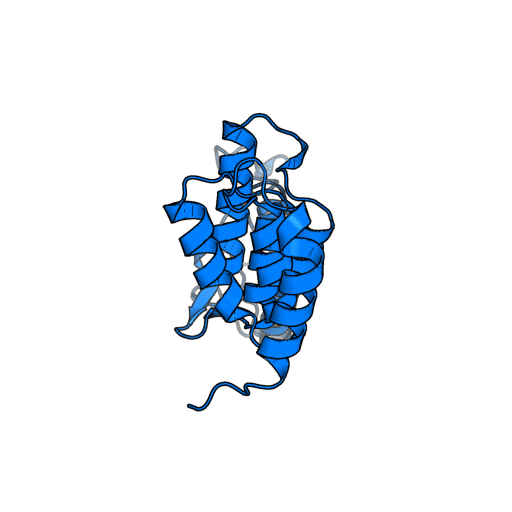88.50 94 GLN A O 1
ATOM 739 N N . ALA A 1 95 ? -0.070 7.475 16.828 1.00 87.81 95 ALA A N 1
ATOM 740 C CA . ALA A 1 95 ? 1.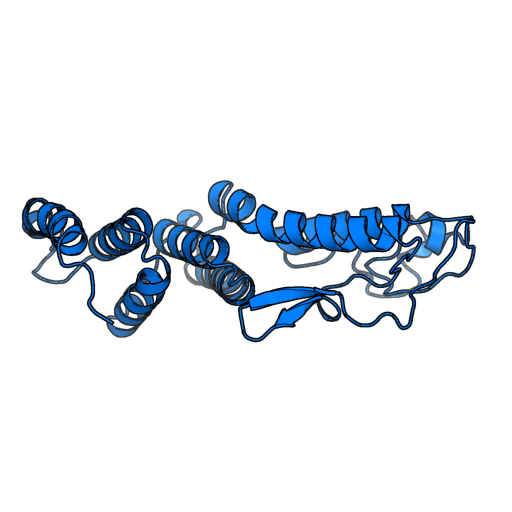014 6.943 17.656 1.00 87.81 95 ALA A CA 1
ATOM 741 C C . ALA A 1 95 ? 2.016 8.036 18.064 1.00 87.81 95 ALA A C 1
ATOM 743 O O . ALA A 1 95 ? 2.392 8.127 19.234 1.00 87.81 95 ALA A O 1
ATOM 744 N N . GLN A 1 96 ? 2.360 8.931 17.132 1.00 85.44 96 GLN A N 1
ATOM 745 C CA . GLN A 1 96 ? 3.209 10.093 17.408 1.00 85.44 96 GLN A CA 1
ATOM 746 C C . GLN A 1 96 ? 2.553 11.092 18.374 1.00 85.44 96 GLN A C 1
ATOM 748 O O . GLN A 1 96 ? 3.228 11.620 19.254 1.00 85.44 96 GLN A O 1
ATOM 753 N N . LYS A 1 97 ? 1.242 11.346 18.240 1.00 85.31 97 LYS A N 1
ATOM 754 C CA . LYS A 1 97 ? 0.503 12.284 19.107 1.00 85.31 97 LYS A CA 1
ATOM 755 C C . LYS A 1 97 ? 0.369 11.795 20.546 1.00 85.31 97 LYS A C 1
ATOM 757 O O . LYS A 1 97 ? 0.498 12.591 21.470 1.00 85.31 97 LYS A O 1
ATOM 762 N N . VAL A 1 98 ? 0.048 10.515 20.727 1.00 79.75 98 VAL A N 1
ATOM 763 C CA . VAL A 1 98 ? -0.212 9.933 22.055 1.00 79.75 98 VAL A CA 1
ATOM 764 C C . VAL A 1 98 ? 1.100 9.538 22.750 1.00 79.75 98 VAL A C 1
ATOM 766 O O . VAL A 1 98 ? 1.118 9.374 23.965 1.00 79.75 98 VAL A O 1
ATOM 769 N N . GLY A 1 99 ? 2.210 9.426 22.005 1.00 69.88 99 GLY A N 1
ATOM 770 C CA . GLY A 1 99 ? 3.519 9.050 22.550 1.00 69.88 99 GLY A CA 1
ATOM 771 C C . GLY A 1 99 ? 3.539 7.630 23.119 1.00 69.88 99 GLY A C 1
ATOM 772 O O . GLY A 1 99 ? 4.294 7.349 24.046 1.00 69.88 99 GLY A O 1
ATOM 773 N N . HIS A 1 100 ? 2.666 6.757 22.610 1.00 68.44 100 HIS A N 1
ATOM 774 C CA . HIS A 1 100 ? 2.449 5.415 23.140 1.00 68.44 100 HIS A CA 1
ATOM 775 C C . HIS A 1 100 ? 2.988 4.373 22.159 1.00 68.44 100 HIS A C 1
ATOM 777 O O . HIS A 1 100 ? 2.441 4.203 21.065 1.00 68.44 100 HIS A O 1
ATOM 783 N N . ASP A 1 101 ? 4.024 3.637 22.569 1.00 70.62 101 ASP A N 1
ATOM 784 C CA . ASP A 1 101 ? 4.634 2.566 21.765 1.00 70.62 101 ASP A CA 1
ATOM 785 C C . ASP A 1 101 ? 3.604 1.499 21.341 1.00 70.62 101 ASP A C 1
ATOM 787 O O . ASP A 1 101 ? 3.679 0.916 20.254 1.00 70.62 101 ASP A O 1
ATOM 791 N N . ASP A 1 102 ? 2.557 1.310 22.150 1.00 79.00 102 ASP A N 1
ATOM 792 C CA . ASP A 1 102 ? 1.484 0.356 21.861 1.00 79.00 102 ASP A CA 1
ATOM 793 C C . ASP A 1 102 ? 0.564 0.762 20.704 1.00 79.00 102 ASP A C 1
ATOM 795 O O . ASP A 1 102 ? -0.311 -0.025 20.364 1.00 79.00 102 ASP A O 1
ATOM 799 N N . LEU A 1 103 ? 0.731 1.929 20.071 1.00 87.06 103 LEU A N 1
ATOM 800 C CA . LEU A 1 103 ? -0.042 2.304 18.879 1.00 87.06 103 LEU A CA 1
ATOM 801 C C . LEU A 1 103 ? 0.769 2.234 17.579 1.00 87.06 103 LEU A C 1
ATOM 803 O O . LEU A 1 103 ? 0.192 2.353 16.502 1.00 87.06 103 LEU A O 1
ATOM 807 N N . PHE A 1 104 ? 2.081 1.985 17.642 1.00 85.75 104 PHE A N 1
ATOM 808 C CA . PHE A 1 104 ? 2.887 1.860 16.428 1.00 85.75 104 PHE A CA 1
ATOM 809 C C . PHE A 1 104 ? 2.553 0.583 15.642 1.00 85.75 104 PHE A C 1
ATOM 811 O O . PHE A 1 104 ? 2.269 -0.462 16.257 1.00 85.75 104 PHE A O 1
ATOM 818 N N . PRO A 1 105 ? 2.604 0.652 14.294 1.00 87.50 105 PRO A N 1
ATOM 819 C CA . PRO A 1 105 ? 2.435 -0.508 13.431 1.00 87.50 105 PRO A CA 1
ATOM 820 C C . PRO A 1 105 ? 3.345 -1.670 13.820 1.00 87.50 105 PRO A C 1
ATOM 822 O O . PRO A 1 105 ? 4.513 -1.480 14.158 1.00 87.50 105 PRO A O 1
ATOM 825 N N . ASP A 1 106 ? 2.809 -2.885 13.752 1.00 87.12 106 ASP A N 1
ATOM 826 C CA . ASP A 1 106 ? 3.522 -4.108 14.103 1.00 87.12 106 ASP A CA 1
ATOM 827 C C . ASP A 1 106 ? 3.531 -5.117 12.948 1.00 87.12 106 ASP A C 1
ATOM 829 O O . ASP A 1 106 ? 3.086 -4.850 11.828 1.00 87.12 106 ASP A O 1
ATOM 833 N N . VAL A 1 107 ? 4.046 -6.316 13.222 1.00 85.19 107 VAL A N 1
ATOM 834 C CA . VAL A 1 107 ? 4.095 -7.403 12.240 1.00 85.19 107 VAL A CA 1
ATOM 835 C C . VAL A 1 107 ? 2.719 -7.713 11.635 1.00 85.19 107 VAL A C 1
ATOM 837 O O . VAL A 1 107 ? 2.644 -8.054 10.456 1.00 85.19 107 VAL A O 1
ATOM 840 N N . VAL A 1 108 ? 1.619 -7.568 12.383 1.00 87.00 108 VAL A N 1
ATOM 841 C CA . VAL A 1 108 ? 0.262 -7.817 11.870 1.00 87.00 108 VAL A CA 1
ATOM 842 C C . VAL A 1 108 ? -0.136 -6.727 10.878 1.00 87.00 108 VAL A C 1
ATOM 844 O O . VAL A 1 108 ? -0.678 -7.039 9.813 1.00 87.00 108 VAL A O 1
ATOM 847 N N . THR A 1 109 ? 0.181 -5.467 11.182 1.00 88.25 109 THR A N 1
ATOM 848 C CA . THR A 1 109 ? -0.044 -4.341 10.269 1.00 88.25 109 THR A CA 1
ATOM 849 C C . THR A 1 109 ? 0.684 -4.570 8.944 1.00 88.25 109 THR A C 1
ATOM 851 O O . THR A 1 109 ? 0.059 -4.616 7.881 1.00 88.25 109 THR A O 1
ATOM 854 N N . TYR A 1 110 ? 1.994 -4.817 9.006 1.00 84.25 110 TYR A N 1
ATOM 855 C CA . TYR A 1 110 ? 2.828 -4.964 7.815 1.00 84.25 110 TYR A CA 1
ATOM 856 C C . TYR A 1 110 ? 2.482 -6.210 7.000 1.00 84.25 110 TYR A C 1
ATOM 858 O O . TYR A 1 110 ? 2.347 -6.127 5.781 1.00 84.25 110 TYR A O 1
ATOM 866 N N . THR A 1 111 ? 2.251 -7.358 7.645 1.00 83.69 111 THR A N 1
ATOM 867 C CA . THR A 1 111 ? 1.842 -8.583 6.931 1.00 83.69 111 THR A CA 1
ATOM 868 C C . THR A 1 111 ? 0.510 -8.423 6.203 1.00 83.69 111 THR A C 1
ATOM 870 O O . THR A 1 111 ? 0.313 -9.012 5.140 1.00 83.69 111 THR A O 1
ATOM 873 N N . THR A 1 112 ? -0.395 -7.598 6.731 1.00 83.81 112 THR A N 1
ATOM 874 C CA . THR A 1 112 ? -1.669 -7.297 6.076 1.00 83.81 112 THR A CA 1
ATOM 875 C C . THR A 1 112 ? -1.472 -6.386 4.861 1.00 83.81 112 THR A C 1
ATOM 877 O O . THR A 1 112 ? -2.050 -6.651 3.804 1.00 83.81 112 THR A O 1
ATOM 880 N N . LEU A 1 113 ? -0.614 -5.368 4.976 1.00 81.69 113 LEU A N 1
ATOM 881 C CA . LEU A 1 113 ? -0.276 -4.445 3.886 1.00 81.69 113 LEU A CA 1
ATOM 882 C C . LEU A 1 113 ? 0.549 -5.099 2.768 1.00 81.69 113 LEU A C 1
ATOM 884 O O . LEU A 1 113 ? 0.410 -4.702 1.615 1.00 81.69 113 LEU A O 1
ATOM 888 N N . LEU A 1 114 ? 1.312 -6.164 3.043 1.00 83.38 114 LEU A N 1
ATOM 889 C CA . LEU A 1 114 ? 2.039 -6.929 2.012 1.00 83.38 114 LEU A CA 1
ATOM 890 C C . LEU A 1 114 ? 1.140 -7.453 0.878 1.00 83.38 114 LEU A C 1
ATOM 892 O O . LEU A 1 114 ? 1.630 -7.746 -0.211 1.00 83.38 114 LEU A O 1
ATOM 896 N N . LYS A 1 115 ? -0.180 -7.543 1.078 1.00 79.31 115 LYS A N 1
ATOM 897 C CA . LYS A 1 115 ? -1.125 -7.855 -0.006 1.00 79.31 115 LYS A CA 1
ATOM 898 C C . LYS A 1 115 ? -1.191 -6.763 -1.084 1.00 79.31 115 LYS A C 1
ATOM 900 O O . LYS A 1 115 ? -1.420 -7.091 -2.247 1.00 79.31 115 LYS A O 1
ATOM 905 N N . TYR A 1 116 ? -0.942 -5.500 -0.728 1.00 80.44 116 TYR A N 1
ATOM 906 C CA . TYR A 1 116 ? -0.777 -4.400 -1.682 1.00 80.44 116 TYR A CA 1
ATOM 907 C C . TYR A 1 116 ? 0.441 -4.643 -2.573 1.00 80.44 116 TYR A C 1
ATOM 909 O O . TYR A 1 116 ? 0.313 -4.706 -3.794 1.00 80.44 116 TYR A O 1
ATOM 917 N N . ILE A 1 117 ? 1.596 -4.895 -1.947 1.00 84.50 117 ILE A N 1
ATOM 918 C CA . ILE A 1 117 ? 2.838 -5.250 -2.642 1.00 84.50 117 ILE A CA 1
ATOM 919 C C . ILE A 1 117 ? 2.614 -6.469 -3.532 1.00 84.50 117 ILE A C 1
ATOM 921 O O . ILE A 1 117 ? 2.984 -6.444 -4.695 1.00 84.50 117 ILE A O 1
ATOM 925 N N . SER A 1 118 ? 1.922 -7.500 -3.041 1.00 87.00 118 SER A N 1
ATOM 926 C CA . SER A 1 118 ? 1.591 -8.681 -3.843 1.00 87.00 118 SER A CA 1
ATOM 927 C C . SER A 1 118 ? 0.768 -8.341 -5.092 1.00 87.00 118 SER A C 1
ATOM 929 O O . SER A 1 118 ? 1.056 -8.868 -6.166 1.00 87.00 118 SER A O 1
ATOM 931 N N . SER A 1 119 ? -0.214 -7.444 -4.972 1.00 86.38 119 SER A N 1
ATOM 932 C CA . SER A 1 119 ? -1.038 -6.995 -6.102 1.00 86.38 119 SER A CA 1
ATOM 933 C C . SER A 1 119 ? -0.210 -6.202 -7.118 1.00 86.38 119 SER A C 1
ATOM 935 O O . SER A 1 119 ? -0.324 -6.434 -8.322 1.00 86.38 119 SER A O 1
ATOM 937 N N . LEU A 1 120 ? 0.679 -5.323 -6.643 1.00 89.19 120 LEU A N 1
ATOM 938 C CA . LEU A 1 120 ? 1.613 -4.580 -7.491 1.00 89.19 120 LEU A CA 1
ATOM 939 C C . LEU A 1 120 ? 2.577 -5.521 -8.225 1.00 89.19 120 LEU A C 1
ATOM 941 O O . LEU A 1 120 ? 2.746 -5.409 -9.438 1.00 89.19 120 LEU A O 1
ATOM 945 N N . THR A 1 121 ? 3.150 -6.497 -7.517 1.00 92.75 121 THR A N 1
ATOM 946 C CA . THR A 1 121 ? 4.028 -7.520 -8.098 1.00 92.75 121 THR A CA 1
ATOM 947 C C . THR A 1 121 ? 3.318 -8.310 -9.192 1.00 92.75 121 THR A C 1
ATOM 949 O O . THR A 1 121 ? 3.912 -8.575 -10.231 1.00 92.75 121 THR A O 1
ATOM 952 N N . GLN A 1 122 ? 2.046 -8.675 -8.997 1.00 92.31 122 GLN A N 1
ATOM 953 C CA . GLN A 1 122 ? 1.261 -9.376 -10.020 1.00 92.31 122 GLN A CA 1
ATOM 954 C C . GLN A 1 122 ? 1.025 -8.506 -11.260 1.00 92.31 122 GLN A C 1
ATOM 956 O O . GLN A 1 122 ? 1.171 -8.990 -12.383 1.00 92.31 122 GLN A O 1
ATOM 961 N N . ALA A 1 123 ? 0.703 -7.224 -11.071 1.00 92.31 123 ALA A N 1
ATOM 962 C CA . ALA A 1 123 ? 0.526 -6.285 -12.174 1.00 92.31 123 ALA A CA 1
ATOM 963 C C . ALA A 1 123 ? 1.830 -6.081 -12.971 1.00 92.31 123 ALA A C 1
ATOM 965 O O . ALA A 1 123 ? 1.812 -6.142 -14.201 1.00 92.31 123 ALA A O 1
ATOM 966 N N . LEU A 1 124 ? 2.969 -5.929 -12.288 1.00 94.50 124 LEU A N 1
ATOM 967 C CA . LEU A 1 124 ? 4.282 -5.827 -12.933 1.00 94.50 124 LEU A CA 1
ATOM 968 C C . LEU A 1 124 ? 4.679 -7.122 -13.645 1.00 94.50 124 LEU A C 1
ATOM 970 O O . LEU A 1 124 ? 5.111 -7.072 -14.794 1.00 94.50 124 LEU A O 1
ATOM 974 N N . ALA A 1 125 ? 4.458 -8.281 -13.022 1.00 95.31 125 ALA A N 1
ATOM 975 C CA . ALA A 1 125 ? 4.714 -9.575 -13.652 1.00 95.31 125 ALA A CA 1
ATOM 976 C C . ALA A 1 125 ? 3.923 -9.732 -14.961 1.00 95.31 125 ALA A C 1
ATOM 978 O O . ALA A 1 125 ? 4.468 -10.198 -15.963 1.00 95.31 125 ALA A O 1
ATOM 979 N N . TYR A 1 126 ? 2.664 -9.282 -14.984 1.00 95.38 126 TYR A N 1
ATOM 980 C CA . TYR A 1 126 ? 1.860 -9.247 -16.204 1.00 95.38 126 TYR A CA 1
ATOM 981 C C . TYR A 1 126 ? 2.456 -8.312 -17.270 1.00 95.38 126 TYR A C 1
ATOM 983 O O . TYR A 1 126 ? 2.564 -8.699 -18.436 1.00 95.38 126 TYR A O 1
ATOM 991 N N . CYS A 1 127 ? 2.890 -7.103 -16.897 1.00 94.94 127 CYS A N 1
ATOM 992 C CA . CYS A 1 127 ? 3.589 -6.199 -17.816 1.00 94.94 127 CYS A CA 1
ATOM 993 C C . CYS A 1 127 ? 4.842 -6.860 -18.408 1.00 94.94 127 CYS A C 1
ATOM 995 O O . CYS A 1 127 ? 5.027 -6.858 -19.629 1.00 94.94 127 CYS A O 1
ATOM 997 N N . HIS A 1 128 ? 5.657 -7.496 -17.567 1.00 94.94 128 HIS A N 1
ATOM 998 C CA . HIS A 1 128 ? 6.895 -8.161 -17.973 1.00 94.94 128 HIS A CA 1
ATOM 999 C C . HIS A 1 128 ? 6.636 -9.342 -18.918 1.00 94.94 128 HIS A C 1
ATOM 1001 O O . HIS A 1 128 ? 7.365 -9.505 -19.898 1.00 94.94 128 HIS A O 1
ATOM 1007 N N . GLU A 1 129 ? 5.560 -10.110 -18.708 1.00 95.75 129 GLU A N 1
ATOM 1008 C CA . GLU A 1 129 ? 5.114 -11.165 -19.633 1.00 95.75 129 GLU A CA 1
ATOM 1009 C C . GLU A 1 129 ? 4.800 -10.601 -21.031 1.00 95.75 129 GLU A C 1
ATOM 1011 O O . GLU A 1 129 ? 5.108 -11.219 -22.051 1.00 95.75 129 GLU A O 1
ATOM 1016 N N . LYS A 1 130 ? 4.243 -9.386 -21.101 1.00 94.94 130 LYS A N 1
ATOM 1017 C CA . LYS A 1 130 ? 3.994 -8.660 -22.361 1.00 94.94 130 LYS A CA 1
ATOM 1018 C C . LYS A 1 130 ? 5.220 -7.912 -22.893 1.00 94.94 130 LYS A C 1
ATOM 1020 O O . LYS A 1 130 ? 5.105 -7.171 -23.876 1.00 94.94 130 LYS A O 1
ATOM 1025 N N . HIS A 1 131 ? 6.387 -8.140 -22.289 1.00 93.75 131 HIS A N 1
ATOM 1026 C CA . HIS A 1 131 ? 7.650 -7.462 -22.571 1.00 93.75 131 HIS A CA 1
ATOM 1027 C C . HIS A 1 131 ? 7.595 -5.947 -22.354 1.00 93.75 131 HIS A C 1
ATOM 1029 O O . HIS A 1 131 ? 8.341 -5.214 -22.999 1.00 93.75 131 HIS A O 1
ATOM 1035 N N . VAL A 1 132 ? 6.702 -5.476 -21.483 1.00 95.31 132 VAL A N 1
ATOM 1036 C CA . VAL A 1 132 ? 6.599 -4.074 -21.076 1.00 95.31 132 VAL A CA 1
ATOM 1037 C C . VAL A 1 132 ? 7.404 -3.882 -19.800 1.00 95.31 132 VAL A C 1
ATOM 1039 O O . VAL A 1 132 ? 7.158 -4.576 -18.822 1.00 95.31 132 VAL A O 1
ATOM 1042 N N . ILE A 1 133 ? 8.340 -2.937 -19.810 1.00 94.31 133 ILE A N 1
ATOM 1043 C CA . ILE A 1 133 ? 9.075 -2.484 -18.623 1.00 94.31 133 ILE A CA 1
ATOM 1044 C C . ILE A 1 133 ? 8.536 -1.103 -18.260 1.00 94.31 133 ILE A C 1
ATOM 1046 O O . ILE A 1 133 ? 8.501 -0.237 -19.142 1.00 94.31 133 ILE A O 1
ATOM 1050 N N . HIS A 1 134 ? 8.112 -0.898 -17.011 1.00 95.06 134 HIS A N 1
ATOM 1051 C CA . HIS A 1 134 ? 7.431 0.332 -16.605 1.00 95.06 134 HIS A CA 1
ATOM 1052 C C . HIS A 1 134 ? 8.398 1.515 -16.464 1.00 95.06 134 HIS A C 1
ATOM 1054 O O . HIS A 1 134 ? 8.188 2.554 -17.090 1.00 95.06 134 HIS A O 1
ATOM 1060 N N . ARG A 1 135 ? 9.489 1.324 -15.706 1.00 93.06 135 ARG A N 1
ATOM 1061 C CA . ARG A 1 135 ? 10.617 2.255 -15.476 1.00 93.06 135 ARG A CA 1
ATOM 1062 C C . ARG A 1 135 ? 10.320 3.555 -14.721 1.00 93.06 135 ARG A C 1
ATOM 1064 O O . ARG A 1 135 ? 11.237 4.338 -14.511 1.00 93.06 135 ARG A O 1
ATOM 1071 N N . ASP A 1 136 ? 9.079 3.787 -14.304 1.00 93.25 136 ASP A N 1
ATOM 1072 C CA . ASP A 1 136 ? 8.716 4.906 -13.415 1.00 93.25 136 ASP A CA 1
ATOM 1073 C C . ASP A 1 136 ? 7.614 4.497 -12.425 1.00 93.25 136 ASP A C 1
ATOM 1075 O O . AS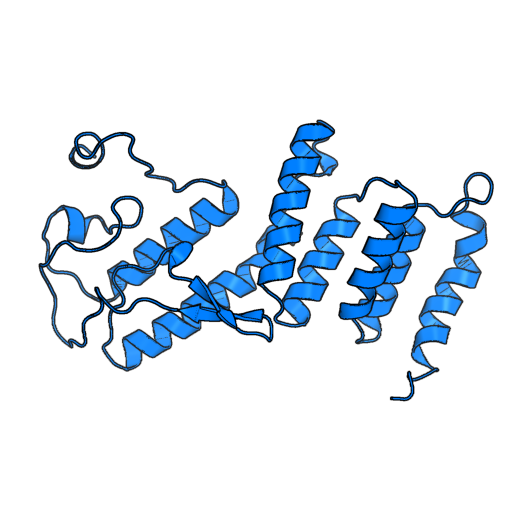P A 1 136 ? 6.582 5.148 -12.302 1.00 93.25 136 ASP A O 1
ATOM 1079 N N . VAL A 1 137 ? 7.758 3.328 -11.792 1.00 91.62 137 VAL A N 1
ATOM 1080 C CA . VAL A 1 137 ? 6.814 2.898 -10.745 1.00 91.62 137 VAL A CA 1
ATOM 1081 C C . VAL A 1 137 ? 7.068 3.755 -9.500 1.00 91.62 137 VAL A C 1
ATOM 1083 O O . VAL A 1 137 ? 8.198 3.861 -9.053 1.00 91.62 137 VAL A O 1
ATOM 1086 N N . LYS A 1 138 ? 6.044 4.395 -8.943 1.00 87.50 138 LYS A N 1
ATOM 1087 C CA . LYS A 1 138 ? 6.155 5.272 -7.762 1.00 87.50 138 LYS A CA 1
ATOM 1088 C C . LYS A 1 138 ? 4.765 5.557 -7.199 1.00 87.50 138 LYS A C 1
ATOM 1090 O O . LYS A 1 138 ? 3.808 5.356 -7.954 1.00 87.50 138 LYS A O 1
ATOM 1095 N N . PRO A 1 139 ? 4.613 6.018 -5.946 1.00 83.56 139 PRO A N 1
ATOM 1096 C CA . PRO A 1 139 ? 3.302 6.198 -5.327 1.00 83.56 139 PRO A CA 1
ATOM 1097 C C . PRO A 1 139 ? 2.331 7.032 -6.174 1.00 83.56 139 PRO A C 1
ATOM 1099 O O . PRO A 1 139 ? 1.164 6.671 -6.295 1.00 83.56 139 PRO A O 1
ATOM 1102 N N . GLU A 1 140 ? 2.808 8.080 -6.849 1.00 83.62 140 GLU A N 1
ATOM 1103 C CA . GLU A 1 140 ? 1.987 8.951 -7.703 1.00 83.62 140 GLU A CA 1
ATOM 1104 C C . GLU A 1 140 ? 1.429 8.233 -8.941 1.00 83.62 140 GLU A C 1
ATOM 1106 O O . GLU A 1 140 ? 0.366 8.592 -9.449 1.00 83.62 140 GLU A O 1
ATOM 1111 N N . ASN A 1 141 ? 2.133 7.200 -9.410 1.00 88.69 141 ASN A N 1
ATOM 1112 C CA . ASN A 1 141 ? 1.757 6.384 -10.563 1.00 88.69 141 ASN A CA 1
ATOM 1113 C C . ASN A 1 141 ? 0.974 5.123 -10.156 1.00 88.69 141 ASN A C 1
ATOM 1115 O O . ASN A 1 141 ? 0.637 4.294 -11.004 1.00 88.69 141 ASN A O 1
ATOM 1119 N N . LEU A 1 142 ? 0.661 4.962 -8.868 1.00 87.12 142 LEU A N 1
ATOM 1120 C CA . LEU A 1 142 ? -0.169 3.882 -8.347 1.00 87.12 142 LEU A CA 1
ATOM 1121 C C . LEU A 1 142 ? -1.564 4.426 -8.037 1.00 87.12 142 LEU A C 1
ATOM 1123 O O . LEU A 1 142 ? -1.821 5.001 -6.984 1.00 87.12 142 LEU A O 1
ATOM 1127 N N . LEU A 1 143 ? -2.478 4.238 -8.985 1.00 84.50 143 LEU A N 1
ATOM 1128 C CA . LEU A 1 143 ? -3.854 4.708 -8.884 1.00 84.50 143 LEU A CA 1
ATOM 1129 C C . LEU A 1 143 ? -4.781 3.621 -8.362 1.00 84.50 143 LEU A C 1
ATOM 1131 O O . LEU A 1 143 ? -4.495 2.425 -8.435 1.00 84.50 143 LEU A O 1
ATOM 1135 N N . LEU A 1 144 ? -5.940 4.050 -7.879 1.00 79.19 144 LEU A N 1
ATOM 1136 C CA . LEU A 1 144 ? -6.978 3.170 -7.369 1.00 79.19 144 LEU A CA 1
ATOM 1137 C C . LEU A 1 144 ? -8.287 3.473 -8.104 1.00 79.19 144 LEU A C 1
ATOM 1139 O O . LEU A 1 144 ? -8.605 4.629 -8.393 1.00 79.19 144 LEU A O 1
ATOM 1143 N N . ASP A 1 145 ? -9.003 2.424 -8.513 1.00 81.81 145 ASP A N 1
ATOM 1144 C CA . ASP A 1 145 ? -10.302 2.585 -9.169 1.00 81.81 145 ASP A CA 1
ATOM 1145 C C . ASP A 1 145 ? -11.442 2.792 -8.159 1.00 81.81 145 ASP A C 1
ATOM 1147 O O . ASP A 1 145 ? -11.238 2.789 -6.948 1.00 81.81 145 ASP A O 1
ATOM 1151 N N . HIS A 1 146 ? -12.669 3.000 -8.647 1.00 76.31 146 HIS A N 1
ATOM 1152 C CA . HIS A 1 146 ? -13.827 3.261 -7.784 1.00 76.31 146 HIS A CA 1
ATOM 1153 C C . HIS A 1 146 ? -14.179 2.111 -6.823 1.00 76.31 146 HIS A C 1
ATOM 1155 O O . HIS A 1 146 ? -14.907 2.328 -5.853 1.00 76.31 146 HIS A O 1
ATOM 1161 N N . GLU A 1 147 ? -13.664 0.904 -7.061 1.00 72.38 147 GLU A N 1
ATOM 1162 C CA . GLU A 1 147 ? -13.788 -0.236 -6.157 1.00 72.38 147 GLU A CA 1
ATOM 1163 C C . GLU A 1 147 ? -12.598 -0.379 -5.196 1.00 72.38 147 GLU A C 1
ATOM 1165 O O . GLU A 1 147 ? -12.654 -1.211 -4.292 1.00 72.38 147 GLU A O 1
ATOM 1170 N N . GLY A 1 148 ? -11.566 0.459 -5.334 1.00 69.12 148 GLY A N 1
ATOM 1171 C CA . GLY A 1 148 ? -10.370 0.477 -4.490 1.00 69.12 148 GLY A CA 1
ATOM 1172 C C . GLY A 1 148 ? -9.263 -0.477 -4.946 1.00 69.12 148 GLY A C 1
ATOM 1173 O O . GLY A 1 148 ? -8.343 -0.751 -4.170 1.00 69.12 148 GLY A O 1
ATOM 1174 N N . ARG A 1 149 ? -9.333 -0.987 -6.185 1.00 78.38 149 ARG A N 1
ATOM 1175 C CA . ARG A 1 149 ? -8.339 -1.916 -6.742 1.00 78.38 149 ARG A CA 1
ATOM 1176 C C . ARG A 1 149 ? -7.154 -1.160 -7.326 1.00 78.38 149 ARG A C 1
ATOM 1178 O O . ARG A 1 149 ? -7.332 -0.182 -8.054 1.00 78.38 149 ARG A O 1
ATOM 1185 N N . LEU A 1 150 ? -5.950 -1.658 -7.042 1.00 84.38 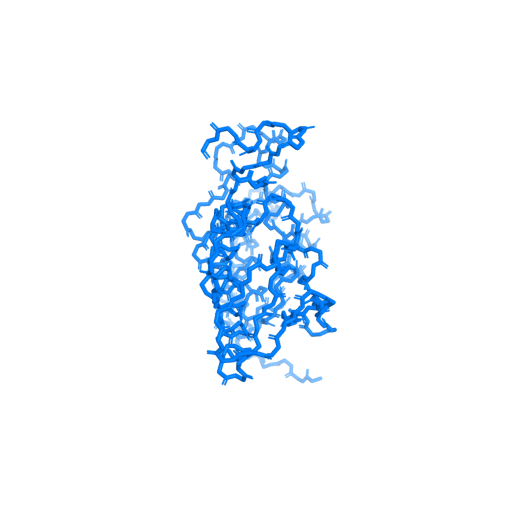150 LEU A N 1
ATOM 1186 C CA . LEU A 1 150 ? -4.689 -1.072 -7.499 1.00 84.38 150 LEU A CA 1
ATOM 1187 C C . LEU A 1 150 ? -4.551 -1.145 -9.026 1.00 84.38 150 LEU A C 1
ATOM 1189 O O . LEU A 1 150 ? -4.742 -2.203 -9.630 1.00 84.38 150 LEU A O 1
ATOM 1193 N N . LYS A 1 151 ? -4.149 -0.030 -9.636 1.00 87.00 151 LYS A N 1
ATOM 1194 C CA . LYS A 1 151 ? -3.803 0.097 -11.052 1.00 87.00 151 LYS A CA 1
ATOM 1195 C C . LYS A 1 151 ? -2.504 0.871 -11.212 1.00 87.00 151 LYS A C 1
ATOM 1197 O O . LYS A 1 151 ? -2.312 1.917 -10.605 1.00 87.00 151 LYS A O 1
ATOM 1202 N N . ILE A 1 152 ? -1.636 0.367 -12.079 1.00 91.88 152 ILE A N 1
ATOM 1203 C CA . ILE A 1 152 ? -0.435 1.087 -12.498 1.00 91.88 152 ILE A CA 1
ATOM 1204 C C . ILE A 1 152 ? -0.843 2.090 -13.581 1.00 91.88 152 ILE A C 1
ATOM 1206 O O . ILE A 1 152 ? -1.575 1.737 -14.512 1.00 91.88 152 ILE A O 1
ATOM 1210 N N . ALA A 1 153 ? -0.393 3.328 -13.443 1.00 91.38 153 ALA A N 1
ATOM 1211 C CA . ALA A 1 153 ? -0.630 4.421 -14.370 1.00 91.38 153 ALA A CA 1
ATOM 1212 C C . ALA A 1 153 ? 0.690 5.024 -14.864 1.00 91.38 153 ALA A C 1
ATOM 1214 O O . ALA A 1 153 ? 1.759 4.674 -14.386 1.00 91.38 153 ALA A O 1
ATOM 1215 N N . ASP A 1 154 ? 0.571 5.943 -15.824 1.00 90.12 154 ASP A N 1
ATOM 1216 C CA . ASP A 1 154 ? 1.681 6.676 -16.442 1.00 90.12 154 ASP A CA 1
ATOM 1217 C C . ASP A 1 154 ? 2.775 5.796 -17.073 1.00 90.12 154 ASP A C 1
ATOM 1219 O O . ASP A 1 154 ? 3.907 5.670 -16.611 1.00 90.12 154 ASP A O 1
ATOM 1223 N N . PHE A 1 155 ? 2.437 5.252 -18.240 1.00 93.12 155 PHE A N 1
ATOM 1224 C CA . PHE A 1 155 ? 3.364 4.495 -19.077 1.00 93.12 155 PHE A CA 1
ATOM 1225 C C . PHE A 1 155 ? 4.261 5.400 -19.948 1.00 93.12 155 PHE A C 1
ATOM 1227 O O . PHE A 1 155 ? 4.841 4.927 -20.928 1.00 93.12 155 PHE A O 1
ATOM 1234 N N . GLY A 1 156 ? 4.388 6.698 -19.635 1.00 89.69 156 GLY A N 1
ATOM 1235 C CA . GLY A 1 156 ? 5.166 7.658 -20.430 1.00 89.69 156 GLY A CA 1
ATOM 1236 C C . GLY A 1 156 ? 6.652 7.300 -20.548 1.00 89.69 156 GLY A C 1
ATOM 1237 O O . GLY A 1 156 ? 7.274 7.547 -21.582 1.00 89.69 156 GLY A O 1
ATOM 1238 N N . TRP A 1 157 ? 7.201 6.637 -19.526 1.00 88.38 157 TRP A N 1
ATOM 1239 C CA . TRP A 1 157 ? 8.564 6.096 -19.523 1.00 88.38 157 TRP A CA 1
ATOM 1240 C C . TRP A 1 157 ? 8.637 4.607 -19.841 1.00 88.38 157 TRP A C 1
ATOM 1242 O O . TRP A 1 157 ? 9.728 4.032 -19.881 1.00 88.38 157 TRP A O 1
ATOM 1252 N N . SER A 1 158 ? 7.514 3.956 -20.115 1.00 91.31 158 SER A N 1
ATOM 1253 C CA . SER A 1 158 ? 7.514 2.527 -20.382 1.00 91.31 158 SER A CA 1
ATOM 1254 C C . SER A 1 158 ? 8.098 2.193 -21.750 1.00 91.31 158 SER A C 1
ATOM 1256 O O . SER A 1 158 ? 8.166 3.016 -22.664 1.00 91.31 158 SER A O 1
ATOM 1258 N N . VAL A 1 159 ? 8.556 0.956 -21.903 1.00 91.06 159 VAL A N 1
ATOM 1259 C CA . VAL A 1 159 ? 9.037 0.441 -23.187 1.00 91.06 159 VAL A CA 1
ATOM 1260 C C . VAL A 1 159 ? 8.589 -0.992 -23.374 1.00 91.06 159 VAL A C 1
ATOM 1262 O O . VAL A 1 159 ? 8.651 -1.789 -22.443 1.00 91.06 159 VAL A O 1
ATOM 1265 N N . GLN A 1 160 ? 8.189 -1.332 -24.598 1.00 91.81 160 GLN A N 1
ATOM 1266 C CA . GLN A 1 160 ? 7.992 -2.717 -24.992 1.00 91.81 160 GLN A CA 1
ATOM 1267 C C . GLN A 1 160 ? 9.263 -3.232 -25.679 1.00 91.81 160 GLN A C 1
ATOM 1269 O O . GLN A 1 160 ? 9.589 -2.810 -26.788 1.00 91.81 160 GLN A O 1
ATOM 1274 N N . SER A 1 161 ? 10.032 -4.096 -25.016 1.00 83.75 161 SER A N 1
ATOM 1275 C CA . SER A 1 161 ? 11.316 -4.585 -25.531 1.00 83.75 161 SER A CA 1
ATOM 1276 C C . SER A 1 161 ? 11.660 -5.969 -24.992 1.00 83.75 161 SER A C 1
ATOM 1278 O O . SER A 1 161 ? 11.475 -6.259 -23.816 1.00 83.75 161 SER A O 1
ATOM 1280 N N . ARG A 1 162 ? 12.241 -6.808 -25.856 1.00 80.25 162 ARG A N 1
ATOM 1281 C CA . ARG A 1 162 ? 12.856 -8.094 -25.477 1.00 80.25 162 ARG A CA 1
ATOM 1282 C C . ARG A 1 162 ? 14.347 -7.980 -25.149 1.00 80.25 162 ARG A C 1
ATOM 1284 O O . ARG A 1 162 ? 14.930 -8.930 -24.641 1.00 80.25 162 ARG A O 1
ATOM 1291 N N . GLY A 1 163 ? 14.972 -6.854 -25.495 1.00 81.06 163 GLY A N 1
ATOM 1292 C CA . GLY A 1 163 ? 16.400 -6.600 -25.299 1.00 81.06 163 GLY A CA 1
ATOM 1293 C C . GLY A 1 163 ? 16.672 -5.539 -24.236 1.00 81.06 163 GLY A C 1
ATOM 1294 O O . GLY A 1 163 ? 15.782 -4.756 -23.886 1.00 81.06 163 GLY A O 1
ATOM 1295 N N . LYS A 1 164 ? 17.925 -5.498 -23.771 1.00 83.94 164 LYS A N 1
ATOM 1296 C CA . LYS A 1 164 ? 18.392 -4.540 -22.764 1.00 83.94 164 LYS A CA 1
ATOM 1297 C C . LYS A 1 164 ? 18.357 -3.096 -23.268 1.00 83.94 164 LYS A C 1
ATOM 1299 O O . LYS A 1 164 ? 18.467 -2.833 -24.468 1.00 83.94 164 LYS A O 1
ATOM 1304 N N . ARG A 1 165 ? 18.217 -2.158 -22.336 1.00 84.56 165 ARG A N 1
ATOM 1305 C CA . ARG A 1 165 ? 18.126 -0.712 -22.576 1.00 84.56 165 ARG A CA 1
ATOM 1306 C C . ARG A 1 165 ? 19.255 0.024 -21.863 1.00 84.56 165 ARG A C 1
ATOM 1308 O O . ARG A 1 165 ? 19.808 -0.491 -20.907 1.00 84.56 165 ARG A O 1
ATOM 1315 N N . HIS A 1 166 ? 19.585 1.221 -22.339 1.00 86.06 166 HIS A N 1
ATOM 1316 C CA . HIS A 1 166 ? 20.634 2.074 -21.757 1.00 86.06 166 HIS A CA 1
ATOM 1317 C C . HIS A 1 166 ? 20.122 3.460 -21.346 1.00 86.06 166 HIS A C 1
ATOM 1319 O O . HIS A 1 166 ? 20.873 4.261 -20.811 1.00 86.06 166 HIS A O 1
ATOM 1325 N N . THR A 1 167 ? 18.855 3.773 -21.628 1.00 86.88 167 THR A N 1
ATOM 1326 C CA . THR A 1 167 ? 18.277 5.088 -21.342 1.00 86.88 167 THR A CA 1
ATOM 1327 C C . THR A 1 167 ? 18.033 5.241 -19.844 1.00 86.88 167 THR A C 1
ATOM 1329 O O . THR A 1 167 ? 17.204 4.513 -19.303 1.00 86.88 167 THR A O 1
ATOM 1332 N N . MET A 1 168 ? 18.695 6.204 -19.206 1.00 87.69 168 MET A N 1
ATOM 1333 C CA . MET A 1 168 ? 18.323 6.691 -17.878 1.00 87.69 168 MET A CA 1
ATOM 1334 C C . MET A 1 168 ? 16.988 7.450 -17.965 1.00 87.69 168 MET A C 1
ATOM 1336 O O . MET A 1 168 ? 16.862 8.407 -18.730 1.00 87.69 168 MET A O 1
ATOM 1340 N N . CYS A 1 169 ? 15.984 7.006 -17.213 1.00 85.50 169 CYS A N 1
ATOM 1341 C CA . CYS A 1 169 ? 14.660 7.623 -17.122 1.00 85.50 169 CYS A CA 1
ATOM 1342 C C . CYS A 1 169 ? 13.946 7.178 -15.844 1.00 85.50 169 CYS A C 1
ATOM 1344 O O . CYS A 1 169 ? 14.268 6.110 -15.336 1.00 85.50 169 CYS A O 1
ATOM 1346 N N . GLY A 1 170 ? 12.951 7.941 -15.395 1.00 85.81 170 GLY A N 1
ATOM 1347 C CA . GLY A 1 170 ? 12.211 7.682 -14.158 1.00 85.81 170 GLY A CA 1
ATOM 1348 C C . GLY A 1 170 ? 12.525 8.706 -13.067 1.00 85.81 170 GLY A C 1
ATOM 1349 O O . GLY A 1 170 ? 13.295 9.647 -13.278 1.00 85.81 170 GLY A O 1
ATOM 1350 N N . THR A 1 171 ? 11.899 8.529 -11.911 1.00 85.88 171 THR A N 1
ATOM 1351 C CA . THR A 1 171 ? 12.041 9.414 -10.746 1.00 85.88 171 THR A CA 1
ATOM 1352 C C . THR A 1 171 ? 13.273 9.038 -9.927 1.00 85.88 171 THR A C 1
ATOM 1354 O O . THR A 1 171 ? 13.463 7.866 -9.610 1.00 85.88 171 THR A O 1
ATOM 1357 N N . LEU A 1 172 ? 14.113 10.030 -9.604 1.00 86.31 172 LEU A N 1
ATOM 1358 C CA . LEU A 1 172 ? 15.473 9.841 -9.076 1.00 86.31 172 LEU A CA 1
ATOM 1359 C C . LEU A 1 172 ? 15.531 8.892 -7.869 1.00 86.31 172 LEU A C 1
ATOM 1361 O O . LEU A 1 172 ? 16.347 7.974 -7.868 1.00 86.31 172 LEU A O 1
ATOM 1365 N N . ASP A 1 173 ? 14.634 9.073 -6.898 1.00 87.00 173 ASP A N 1
ATOM 1366 C CA . ASP A 1 173 ? 14.620 8.324 -5.631 1.00 87.00 173 ASP A CA 1
ATOM 1367 C C . ASP A 1 173 ? 14.306 6.825 -5.809 1.00 87.00 173 ASP A C 1
ATOM 1369 O O . ASP A 1 173 ? 14.536 6.014 -4.911 1.00 87.00 173 ASP A O 1
ATOM 1373 N N . TYR A 1 174 ? 13.817 6.446 -6.995 1.00 90.19 174 TYR A N 1
ATOM 1374 C CA . TYR A 1 174 ? 13.354 5.104 -7.346 1.00 90.19 174 TYR A CA 1
ATOM 1375 C C . TYR A 1 174 ? 14.226 4.416 -8.404 1.00 90.19 174 TYR A C 1
ATOM 1377 O O . TYR A 1 174 ? 13.962 3.258 -8.755 1.00 90.19 174 TYR A O 1
ATOM 1385 N N . LEU A 1 175 ? 15.244 5.108 -8.932 1.00 90.62 175 LEU A N 1
ATOM 1386 C CA . LEU A 1 175 ? 16.099 4.589 -9.997 1.00 90.62 175 LEU A CA 1
ATOM 1387 C C . LEU A 1 175 ? 16.951 3.413 -9.516 1.00 90.62 175 LEU A C 1
ATOM 1389 O O . LEU A 1 175 ? 17.597 3.466 -8.470 1.00 90.62 175 LEU A O 1
ATOM 1393 N N . ALA A 1 176 ? 17.003 2.368 -10.341 1.00 91.88 176 ALA A N 1
ATOM 1394 C CA . ALA A 1 176 ? 17.933 1.263 -10.156 1.00 91.88 176 ALA A CA 1
ATOM 1395 C C . ALA A 1 176 ? 19.381 1.717 -10.427 1.00 91.88 176 ALA A C 1
ATOM 1397 O O . ALA A 1 176 ? 19.607 2.529 -11.335 1.00 91.88 176 ALA A O 1
ATOM 1398 N N . PRO A 1 177 ? 20.383 1.193 -9.699 1.00 91.31 177 PRO A N 1
ATOM 1399 C CA . PRO A 1 177 ? 21.772 1.634 -9.816 1.00 91.31 177 PRO A CA 1
ATOM 1400 C C . PRO A 1 177 ? 22.317 1.459 -11.238 1.00 91.31 177 PRO A C 1
ATOM 1402 O O . PRO A 1 177 ? 22.989 2.343 -11.762 1.00 91.31 177 PRO A O 1
ATOM 1405 N N . GLU A 1 178 ? 21.947 0.383 -11.933 1.00 91.44 178 GLU A N 1
ATOM 1406 C CA . GLU A 1 178 ? 22.335 0.162 -13.324 1.00 91.44 178 GLU A CA 1
ATOM 1407 C C . GLU A 1 178 ? 21.762 1.212 -14.291 1.00 91.44 178 GLU A C 1
ATOM 1409 O O . GLU A 1 178 ? 22.373 1.480 -15.326 1.00 91.44 178 GLU A O 1
ATOM 1414 N N . MET A 1 179 ? 20.625 1.842 -13.971 1.00 89.75 179 MET A N 1
ATOM 1415 C CA . MET A 1 179 ? 20.087 2.966 -14.746 1.00 89.75 179 MET A CA 1
ATOM 1416 C C . MET A 1 179 ? 20.864 4.250 -14.456 1.00 89.75 179 MET A C 1
ATOM 1418 O O . MET A 1 179 ? 21.150 5.006 -15.385 1.00 89.75 179 MET A O 1
ATOM 1422 N N . VAL A 1 180 ? 21.248 4.468 -13.192 1.00 88.81 180 VAL A N 1
ATOM 1423 C CA . VAL A 1 180 ? 22.076 5.609 -12.763 1.00 88.81 180 VAL A CA 1
ATOM 1424 C C . VAL A 1 180 ? 23.449 5.576 -13.442 1.00 88.81 180 VAL A C 1
ATOM 1426 O O . VAL A 1 180 ? 23.947 6.591 -13.925 1.00 88.81 180 VAL A O 1
ATOM 1429 N N . GLU A 1 181 ? 24.029 4.384 -13.563 1.00 87.38 181 GLU A N 1
ATOM 1430 C CA . GLU A 1 181 ? 25.324 4.141 -14.201 1.00 87.38 181 GLU A CA 1
ATOM 1431 C C . GLU A 1 181 ? 25.250 4.011 -15.739 1.00 87.38 181 GLU A C 1
ATOM 1433 O O . GLU A 1 181 ? 26.255 3.689 -16.376 1.00 87.38 181 GLU A O 1
ATOM 1438 N N . ASN A 1 182 ? 24.079 4.224 -16.361 1.00 87.50 182 ASN A N 1
ATOM 1439 C CA . ASN A 1 182 ? 23.831 4.023 -17.803 1.00 87.50 182 ASN A CA 1
ATOM 1440 C C . ASN A 1 182 ? 24.220 2.620 -18.331 1.00 87.50 182 ASN A C 1
ATOM 1442 O O . ASN A 1 182 ? 24.544 2.427 -19.514 1.00 87.50 182 ASN A O 1
ATOM 1446 N N . LYS A 1 183 ? 24.176 1.607 -17.462 1.00 90.56 183 LYS A N 1
ATOM 1447 C CA . LYS A 1 183 ? 24.398 0.206 -17.823 1.00 90.56 183 LYS A CA 1
ATOM 1448 C C . LYS A 1 183 ? 23.160 -0.379 -18.509 1.00 90.56 183 LYS A C 1
ATOM 1450 O O . LYS A 1 183 ? 22.037 0.124 -18.419 1.00 90.56 183 LYS A O 1
ATOM 1455 N N . ALA A 1 184 ? 23.398 -1.471 -19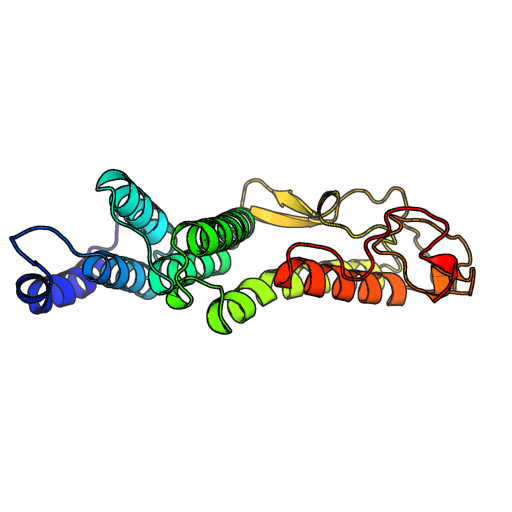.231 1.00 90.06 184 ALA A N 1
ATOM 1456 C CA . ALA A 1 184 ? 22.357 -2.212 -19.925 1.00 90.06 184 ALA A CA 1
ATOM 1457 C C . ALA A 1 184 ? 21.400 -2.872 -18.914 1.00 90.06 184 ALA A C 1
ATOM 1459 O O . ALA A 1 184 ? 21.827 -3.764 -18.180 1.00 90.06 184 ALA A O 1
ATOM 1460 N N . HIS A 1 185 ? 20.125 -2.495 -18.925 1.00 90.75 185 HIS A N 1
ATOM 1461 C CA . HIS A 1 185 ? 19.114 -2.937 -17.959 1.00 90.75 185 HIS A CA 1
ATOM 1462 C C . HIS A 1 185 ? 17.885 -3.570 -18.627 1.00 90.75 185 HIS A C 1
ATOM 1464 O O . HIS A 1 185 ? 17.642 -3.381 -19.823 1.00 90.75 185 HIS A O 1
ATOM 1470 N N . ASP A 1 186 ? 17.125 -4.344 -17.856 1.00 92.56 186 ASP A N 1
ATOM 1471 C CA . ASP A 1 186 ? 15.912 -5.053 -18.273 1.00 92.56 186 ASP A CA 1
ATOM 1472 C C . ASP A 1 186 ? 14.780 -4.845 -17.250 1.00 92.56 186 ASP A C 1
ATOM 1474 O O . ASP A 1 186 ? 14.759 -3.830 -16.559 1.00 92.56 186 ASP A O 1
ATOM 1478 N N . CYS A 1 187 ? 13.803 -5.754 -17.178 1.00 93.81 187 CYS A N 1
ATOM 1479 C CA . CYS A 1 187 ? 12.671 -5.624 -16.263 1.00 93.81 187 CYS A CA 1
ATOM 1480 C C . CYS A 1 187 ? 13.047 -5.678 -14.774 1.00 93.81 187 CYS A C 1
ATOM 1482 O O . CYS A 1 187 ? 12.226 -5.298 -13.939 1.00 93.81 187 CYS A O 1
ATOM 1484 N N . ALA A 1 188 ? 14.276 -6.085 -14.430 1.00 94.00 188 ALA A N 1
ATOM 1485 C CA . ALA A 1 188 ? 14.761 -6.085 -13.053 1.00 94.00 188 ALA A CA 1
ATOM 1486 C C . ALA A 1 188 ? 14.717 -4.694 -12.397 1.00 94.00 188 ALA A C 1
ATOM 1488 O O . ALA A 1 188 ? 14.578 -4.613 -11.177 1.00 94.00 188 ALA A O 1
ATOM 1489 N N . VAL A 1 189 ? 14.737 -3.614 -13.186 1.00 94.50 189 VAL A N 1
ATOM 1490 C CA . VAL A 1 189 ? 14.620 -2.244 -12.666 1.00 94.50 189 VAL A CA 1
ATOM 1491 C C . VAL A 1 189 ? 13.274 -1.990 -11.985 1.00 94.50 189 VAL A C 1
ATOM 1493 O O . VAL A 1 189 ? 13.235 -1.325 -10.959 1.00 94.50 189 VAL A O 1
ATOM 1496 N N . ASP A 1 190 ? 12.178 -2.588 -12.468 1.00 95.06 190 ASP A N 1
ATOM 1497 C CA . ASP A 1 190 ? 10.869 -2.452 -11.814 1.00 95.06 190 ASP A CA 1
ATOM 1498 C C . ASP A 1 190 ? 10.838 -3.220 -10.475 1.00 95.06 190 ASP A C 1
ATOM 1500 O O . ASP A 1 190 ? 10.164 -2.808 -9.531 1.00 95.06 190 ASP A O 1
ATOM 1504 N N . ASN A 1 191 ? 11.599 -4.318 -10.359 1.00 93.81 191 ASN A N 1
ATOM 1505 C CA . ASN A 1 191 ? 11.743 -5.063 -9.102 1.00 93.81 191 ASN A CA 1
ATOM 1506 C C . ASN A 1 191 ? 12.586 -4.291 -8.079 1.00 93.81 191 ASN A C 1
ATOM 1508 O O . ASN A 1 191 ? 12.299 -4.354 -6.884 1.00 93.81 191 ASN A O 1
ATOM 1512 N N . TRP A 1 192 ? 13.609 -3.559 -8.534 1.00 94.62 192 TRP A N 1
ATOM 1513 C CA . TRP A 1 192 ? 14.346 -2.627 -7.680 1.00 94.62 192 TRP A CA 1
ATOM 1514 C C . TRP A 1 192 ? 13.393 -1.591 -7.090 1.00 94.62 192 TRP A C 1
ATOM 1516 O O . TRP A 1 192 ? 13.318 -1.428 -5.873 1.00 94.62 192 TRP A O 1
ATOM 1526 N N . THR A 1 193 ? 12.595 -0.960 -7.949 1.00 92.69 193 THR A N 1
ATOM 1527 C CA . THR A 1 193 ? 11.619 0.045 -7.540 1.00 92.69 193 THR A CA 1
ATOM 1528 C C . THR A 1 193 ? 10.555 -0.508 -6.591 1.00 92.69 193 THR A C 1
ATOM 1530 O O . THR A 1 193 ? 10.166 0.167 -5.641 1.00 92.69 193 THR A O 1
ATOM 1533 N N . LEU A 1 194 ? 10.132 -1.763 -6.768 1.00 91.88 194 LEU A N 1
ATOM 1534 C CA . LEU A 1 194 ? 9.271 -2.442 -5.799 1.00 91.88 194 LEU A CA 1
ATOM 1535 C C . LEU A 1 194 ? 9.919 -2.513 -4.404 1.00 91.88 194 LEU A C 1
ATOM 1537 O O . LEU A 1 194 ? 9.230 -2.339 -3.401 1.00 91.88 194 LEU A O 1
ATOM 1541 N N . GLY A 1 195 ? 11.232 -2.749 -4.329 1.00 91.69 195 GLY A N 1
ATOM 1542 C CA . GLY A 1 195 ? 11.995 -2.733 -3.078 1.00 91.69 195 GLY A CA 1
ATOM 1543 C C . GLY A 1 195 ? 12.041 -1.352 -2.418 1.00 91.69 195 GLY A C 1
ATOM 1544 O O . GLY A 1 195 ? 11.835 -1.255 -1.208 1.00 91.69 195 GLY A O 1
ATOM 1545 N N . ILE A 1 196 ? 12.236 -0.296 -3.215 1.00 91.00 196 ILE A N 1
ATOM 1546 C CA . ILE A 1 196 ? 12.160 1.103 -2.762 1.00 91.00 196 ILE A CA 1
ATOM 1547 C C . ILE A 1 196 ? 10.783 1.398 -2.167 1.00 91.00 196 ILE A C 1
ATOM 1549 O O . ILE A 1 196 ? 10.701 1.846 -1.027 1.00 91.00 196 ILE A O 1
ATOM 1553 N N . LEU A 1 197 ? 9.713 1.043 -2.884 1.00 87.44 197 LEU A N 1
ATOM 1554 C CA . LEU A 1 197 ? 8.342 1.191 -2.402 1.00 87.44 197 LEU A CA 1
ATOM 1555 C C . LEU A 1 197 ? 8.108 0.409 -1.111 1.00 87.44 197 LEU A C 1
ATOM 1557 O O . LEU A 1 197 ? 7.544 0.947 -0.170 1.00 87.44 197 LEU A O 1
ATOM 1561 N N . CYS A 1 198 ? 8.562 -0.848 -1.025 1.00 86.50 198 CYS A N 1
ATOM 1562 C CA . CYS A 1 198 ? 8.438 -1.636 0.204 1.00 86.50 198 CYS A CA 1
ATOM 1563 C C . CYS A 1 198 ? 9.106 -0.935 1.387 1.00 86.50 198 CYS A C 1
ATOM 1565 O O . CYS A 1 198 ? 8.536 -0.925 2.471 1.00 86.50 198 CYS A O 1
ATOM 1567 N N . TYR A 1 199 ? 10.288 -0.350 1.193 1.00 86.69 199 TYR A N 1
ATOM 1568 C CA . TYR A 1 199 ? 10.949 0.425 2.237 1.00 86.69 199 TYR A CA 1
ATOM 1569 C C . TYR A 1 199 ? 10.142 1.676 2.600 1.00 86.69 199 TYR A C 1
ATOM 1571 O O . TYR A 1 199 ? 9.864 1.905 3.775 1.00 86.69 199 TYR A O 1
ATOM 1579 N N . GLU A 1 200 ? 9.728 2.461 1.611 1.00 84.31 200 GLU A N 1
ATOM 1580 C CA . GLU A 1 200 ? 8.950 3.681 1.823 1.00 84.31 200 GLU A CA 1
ATOM 1581 C C . GLU A 1 200 ? 7.630 3.399 2.552 1.00 84.31 200 GLU A C 1
ATOM 1583 O O . GLU A 1 200 ? 7.281 4.109 3.490 1.00 84.31 200 GLU A O 1
ATOM 1588 N N . PHE A 1 201 ? 6.951 2.293 2.236 1.00 76.75 201 PHE A N 1
ATOM 1589 C CA . PHE A 1 201 ? 5.770 1.841 2.975 1.00 76.75 201 PHE A CA 1
ATOM 1590 C C . PHE A 1 201 ? 6.055 1.583 4.461 1.00 76.75 201 PHE A C 1
ATOM 1592 O O . PHE A 1 201 ? 5.182 1.806 5.299 1.00 76.75 201 PHE A O 1
ATOM 1599 N N . LEU A 1 202 ? 7.250 1.096 4.803 1.00 72.75 202 LEU A N 1
ATOM 1600 C CA . LEU A 1 202 ? 7.629 0.798 6.186 1.00 72.75 202 LEU A CA 1
ATOM 1601 C C . LEU A 1 202 ? 8.073 2.048 6.952 1.00 72.75 202 LEU A C 1
ATOM 1603 O O . LEU A 1 202 ? 7.768 2.180 8.136 1.00 72.75 202 LEU A O 1
ATOM 1607 N N . TYR A 1 203 ? 8.794 2.953 6.293 1.00 74.62 203 TYR A N 1
ATOM 1608 C CA . TYR A 1 203 ? 9.500 4.054 6.955 1.00 74.62 203 TYR A CA 1
ATOM 1609 C C . TYR A 1 203 ? 8.910 5.440 6.666 1.00 74.62 203 TYR A C 1
ATOM 1611 O O . TYR A 1 203 ? 9.279 6.408 7.325 1.00 74.62 203 TYR A O 1
ATOM 1619 N N . GLY A 1 204 ? 7.956 5.540 5.740 1.00 73.19 204 GLY A N 1
ATOM 1620 C CA . GLY A 1 204 ? 7.290 6.781 5.339 1.00 73.19 204 GLY A CA 1
ATOM 1621 C C . GLY A 1 204 ? 8.096 7.676 4.395 1.00 73.19 204 GLY A C 1
ATOM 1622 O O . GLY A 1 204 ? 7.574 8.707 3.993 1.00 73.19 204 GLY A O 1
ATOM 1623 N N . VAL A 1 205 ? 9.334 7.299 4.066 1.00 78.94 205 VAL A N 1
ATOM 1624 C CA . VAL A 1 205 ? 10.227 8.002 3.131 1.00 78.94 205 VAL A CA 1
ATOM 1625 C C . VAL A 1 205 ? 11.052 6.985 2.334 1.00 78.94 205 VAL A C 1
ATOM 1627 O O . VAL A 1 205 ? 11.366 5.914 2.876 1.00 78.94 205 VAL A O 1
ATOM 1630 N N . PRO A 1 206 ? 11.418 7.269 1.071 1.00 84.88 206 PRO A N 1
ATOM 1631 C CA . PRO A 1 206 ? 12.287 6.388 0.304 1.00 84.88 206 PRO A CA 1
ATOM 1632 C C . PRO A 1 206 ? 13.689 6.303 0.944 1.00 84.88 206 PRO A C 1
ATOM 1634 O O . PRO A 1 206 ? 14.189 7.274 1.510 1.00 84.88 206 PRO A O 1
ATOM 1637 N N . PRO A 1 207 ? 14.374 5.146 0.860 1.00 85.06 207 PRO A N 1
ATOM 1638 C CA . PRO A 1 207 ? 15.656 4.918 1.535 1.00 85.06 207 PRO A CA 1
ATOM 1639 C C . PRO A 1 207 ? 16.808 5.762 0.975 1.00 85.06 207 PRO A C 1
ATOM 1641 O O . PRO A 1 207 ? 17.841 5.900 1.633 1.00 85.06 207 PRO A O 1
ATOM 1644 N N . PHE A 1 208 ? 16.654 6.278 -0.246 1.00 82.81 208 PHE A N 1
ATOM 1645 C CA . PHE A 1 208 ? 17.682 7.006 -0.990 1.00 82.81 208 PHE A CA 1
ATOM 1646 C C . PHE A 1 208 ? 17.225 8.410 -1.404 1.00 82.81 208 PHE A C 1
ATOM 1648 O O . PHE A 1 208 ? 17.725 8.934 -2.397 1.00 82.81 208 PHE A O 1
ATOM 1655 N N . GLU A 1 209 ? 16.294 9.000 -0.646 1.00 67.25 209 GLU A N 1
ATOM 1656 C CA . GLU A 1 209 ? 15.841 10.381 -0.839 1.00 67.25 209 GLU A CA 1
ATOM 1657 C C . GLU A 1 209 ? 17.048 11.329 -0.894 1.00 67.25 209 GLU A C 1
ATOM 1659 O O . GLU A 1 209 ? 17.883 11.349 0.018 1.00 67.25 209 GLU A O 1
ATOM 1664 N N . ALA A 1 210 ? 17.182 12.077 -1.987 1.00 56.72 210 ALA A N 1
ATOM 1665 C CA . ALA A 1 210 ? 18.318 12.969 -2.183 1.00 56.72 210 ALA A CA 1
ATOM 1666 C C . ALA A 1 210 ? 17.884 14.436 -2.203 1.00 56.72 210 ALA A C 1
ATOM 1668 O O . ALA A 1 210 ? 17.106 14.856 -3.054 1.00 56.72 210 ALA A O 1
ATOM 1669 N N . GLU A 1 211 ? 18.473 15.255 -1.325 1.00 49.59 211 GLU A N 1
ATOM 1670 C CA . GLU A 1 211 ? 18.262 16.713 -1.318 1.00 49.59 211 GLU A CA 1
ATOM 1671 C C . GLU A 1 211 ? 18.856 17.401 -2.569 1.00 49.59 211 GLU A C 1
ATOM 1673 O O . GLU A 1 211 ? 18.481 18.526 -2.907 1.00 49.59 211 GLU A O 1
ATOM 1678 N N . SER A 1 212 ? 19.772 16.739 -3.294 1.00 49.25 212 SER A N 1
ATOM 1679 C CA . SER A 1 212 ? 20.331 17.226 -4.559 1.00 49.25 212 SER A CA 1
ATOM 1680 C C . SER A 1 212 ? 20.800 16.089 -5.478 1.00 49.25 212 SER A C 1
ATOM 1682 O O . SER A 1 212 ? 21.323 15.077 -5.010 1.00 49.25 212 SER A O 1
ATOM 1684 N N . GLN A 1 213 ? 20.712 16.295 -6.804 1.00 49.03 213 GLN A N 1
ATOM 1685 C CA . GLN A 1 213 ? 21.233 15.365 -7.824 1.00 49.03 213 GLN A CA 1
ATOM 1686 C C . GLN A 1 213 ? 22.697 14.958 -7.572 1.00 49.03 213 GLN A C 1
ATOM 1688 O O . GLN A 1 213 ? 23.099 13.868 -7.953 1.00 49.03 213 GLN A O 1
ATOM 1693 N N . SER A 1 214 ? 23.500 15.811 -6.933 1.00 47.31 214 SER A N 1
ATOM 1694 C CA . SER A 1 214 ? 24.936 15.614 -6.699 1.00 47.31 214 SER A CA 1
ATOM 1695 C C . SER A 1 214 ? 25.285 14.555 -5.644 1.00 47.31 214 SER A C 1
ATOM 1697 O O . SER A 1 214 ? 26.391 14.013 -5.696 1.00 47.31 214 SER A O 1
ATOM 1699 N N . ASP A 1 215 ? 24.381 14.249 -4.709 1.00 53.38 215 ASP A N 1
ATOM 1700 C CA . ASP A 1 215 ? 24.677 13.352 -3.582 1.00 53.38 215 ASP A CA 1
ATOM 1701 C C . ASP A 1 215 ? 24.363 11.878 -3.886 1.00 53.38 215 ASP A C 1
ATOM 1703 O O . ASP A 1 215 ? 25.017 10.985 -3.340 1.00 53.38 215 ASP A O 1
ATOM 1707 N N . THR A 1 216 ? 23.457 11.608 -4.833 1.00 48.16 216 THR A N 1
ATOM 1708 C CA . THR A 1 216 ? 23.094 10.244 -5.266 1.00 48.16 216 THR A CA 1
ATOM 1709 C C . THR A 1 216 ? 24.173 9.591 -6.138 1.00 48.16 216 THR A C 1
ATOM 1711 O O . THR A 1 216 ? 24.391 8.390 -6.041 1.00 48.16 216 THR A O 1
ATOM 1714 N N . PHE A 1 217 ? 24.918 10.360 -6.948 1.00 47.62 217 PHE A N 1
ATOM 1715 C CA . PHE A 1 217 ? 25.949 9.826 -7.866 1.00 47.62 217 PHE A CA 1
ATOM 1716 C C . PHE A 1 217 ? 27.266 9.390 -7.189 1.00 47.62 217 PHE A C 1
ATOM 1718 O O . PHE A 1 217 ? 28.205 8.994 -7.881 1.00 47.62 217 PHE A O 1
ATOM 1725 N N . ARG A 1 218 ? 27.389 9.503 -5.859 1.00 45.78 218 ARG A N 1
ATOM 1726 C CA . ARG A 1 218 ? 28.638 9.230 -5.118 1.00 45.78 218 ARG A CA 1
ATOM 1727 C C . ARG A 1 218 ? 28.662 7.914 -4.338 1.00 45.78 218 ARG A C 1
ATOM 1729 O O . ARG A 1 218 ? 29.638 7.689 -3.620 1.00 45.78 218 ARG A O 1
ATOM 1736 N N . ARG A 1 219 ? 27.632 7.075 -4.436 1.00 47.28 219 ARG A N 1
ATOM 1737 C CA . ARG A 1 219 ? 27.527 5.835 -3.655 1.00 47.28 219 ARG A CA 1
ATOM 1738 C C . ARG A 1 219 ? 27.387 4.610 -4.538 1.00 47.28 219 ARG A C 1
ATOM 1740 O O . ARG A 1 219 ? 26.663 4.707 -5.548 1.00 47.28 219 ARG A O 1
#

Organism: NCBI:txid185542

Secondary structure (DSSP, 8-state):
----TTHHHHHHHHHHHHGGGSEETTEEPHHHHHHHHHHHHHTT-TTHHHHHHHHHHHTTPPP-HHHHHHHHHHHHHTT-HHHHHHHHHHHHHHHHHHT-GGGS--HHHHHHHHHHHHHHHHHHHHHHHTTEE-S---GGGEEE-TT--EEE--GGG-EE-SS-B----S-GGG--HHHHTT--B-THHHHHHHHHHHHHHHHSS-TT--SSHHHHTT-

InterPro domains:
  IPR000719 Protein kinase domain [PF00069] (108-216)
  IPR000719 Protein kinase domain [PS50011] (1-219)
  IPR000719 Protein kinase domain [SM00220] (33-217)
  IPR002885 Pentatricopeptide repeat [PF13041] (28-77)
  IPR002885 Pentatricopeptide repeat [PS51375] (29-63)
  IPR002885 Pentatricopeptide repeat [PS51375] (64-98)
  IPR002885 Pentatricopeptide repeat [TIGR00756] (33-64)
  IPR002885 Pentatricopeptide repeat [TIGR00756] (67-92)
  IPR008271 Serine/threonine-protein kinase, active site [PS00108] (132-144)
  IPR011009 Protein kinase-like domain superfamily [SSF56112] (107-218)
  IPR011990 Tetratricopeptide-like helical domain superfamily [G3DSA:1.25.40.10] (7-94)
  IPR030616 Aurora kinase-like [PTHR24350] (114-219)